Protein AF-0000000071073417 (afdb_homodimer)

Nearest PDB structures (foldseek):
  1g13-assembly1_A  TM=6.186E-01  e=1.376E-05  Homo sapiens
  2q78-assembly5_D  TM=5.693E-01  e=1.214E+00  Thermotoga maritima MSB8
  1yoc-assembly1_B  TM=5.358E-01  e=1.214E+00  Pseudomonas aeruginosa PAO1
  3hm0-assembly1_C  TM=4.091E-01  e=2.038E+00  Bartonella henselae
  3hm0-assembly1_B  TM=3.965E-01  e=2.038E+00  Bartonella henselae

Secondary structure (DSSP, 8-state):
-HHHHHHHHTS------------EEEEEEEEEEEE-SSS-SEEEEEEEETTTTEEEEEEEESS-B-TTSEEEEEEEEEETTEEEEEEEEEEEEHHHHIIIIIIIIIGGG--EE---SS-SSBPSEEEEEEEEPPP-TTTGGGS-SEEEEEEEEEEETTEEEEEEEEEEEEEE---/-HHHHHHHHT------------PEEEEEEEEEEEE-SSS-SEEEEEEEETTTTEEEEEEEESS-B-TTSEEEEEEEEEETTEEEEEEEEEEEEHHHHIIIIIIIIIGGG--EE---SS-SSBPSEEEEEEEEPPP-TTTGGGS-SEEEEEEEEEEETTEEEEEEEEEEEEEE---

Organism: Drosophila erecta (NCBI:txid7220)

Solvent-accessible surface area (backbone atoms only — not comparable to full-atom values): 18920 Å² total; per-residue (Å²): 121,69,70,67,52,56,63,57,59,63,68,59,78,78,68,71,70,64,69,64,72,68,53,56,39,50,40,55,72,48,67,44,78,37,86,36,47,85,68,62,45,51,47,79,51,62,43,70,44,74,94,80,25,22,36,33,36,37,38,37,31,73,46,62,50,30,70,76,28,32,38,34,38,41,33,28,31,59,52,94,92,37,81,36,79,63,64,34,36,39,28,22,38,31,48,49,36,42,54,68,44,40,47,68,55,47,47,82,27,54,75,50,48,72,62,78,67,90,60,69,58,42,66,50,42,78,31,40,40,45,71,26,52,64,59,31,84,82,55,47,87,71,50,72,75,38,45,31,36,39,39,36,38,35,26,45,86,92,42,46,36,24,34,38,37,37,33,34,38,32,40,74,47,82,124,123,68,72,65,53,56,66,58,59,64,68,58,78,78,68,70,71,64,70,66,72,69,52,56,38,49,40,56,71,46,66,45,80,37,84,36,46,88,66,66,47,50,47,79,50,64,44,71,44,74,94,80,24,23,35,35,36,35,37,37,33,74,46,63,51,30,70,76,27,31,36,34,37,42,34,28,32,58,52,94,92,36,81,37,78,66,64,35,35,39,28,23,38,30,49,51,38,41,54,66,44,41,48,68,54,47,47,81,26,54,74,51,48,70,63,78,67,91,60,69,59,43,68,51,41,78,31,41,39,43,72,26,54,65,58,31,84,81,54,47,88,71,50,73,74,38,46,32,37,40,39,37,38,34,28,46,87,92,44,46,34,23,35,39,37,37,32,34,39,33,42,73,47,82,125

Sequence (350 aa):
MSLELQKVLLVLSIAHSALVRAALECRLESLSKIDGDNETLFEFNFQVVGRERLLNGTINLHVDLDNNYEISTDVSTLLNGEWESSNIRAQYKTCMYLSIIYDNYFAVSFKDTNIPSRTCPIKKGEYYARNVELIADNWAQYAKLGLVRASIIFRKGNVVYGGLDVVLLLRQKIMMSLELQKVLLVLSIAHSALVRAALECRLESLSKIDGDNETLFEFNFQVVGRERLLNGTINLHVDLDNNYEISTDVSTLLNGEWESSNIRAQYKTCMYLSIIYDNYFAVSFKDTNIPSRTCPIKKGEYYARNVELIADNWAQYAKLGLVRASIIFRKGNVVYGGLDVVLLLRQKIM

Radius of gyration: 24.91 Å; Cα contacts (8 Å, |Δi|>4): 767; chains: 2; bounding box: 102×58×57 Å

Structure (mmCIF, N/CA/C/O backbone):
data_AF-0000000071073417-model_v1
#
loop_
_entity.id
_entity.type
_entity.pdbx_description
1 polymer 'MD-2-related lipid-recognition domain-containing protein'
#
loop_
_atom_site.group_PDB
_atom_site.id
_atom_site.type_symbol
_atom_site.label_atom_id
_atom_site.label_alt_id
_atom_site.label_comp_id
_atom_site.label_asym_id
_atom_site.label_entity_id
_atom_site.label_seq_id
_atom_site.pdbx_PDB_ins_code
_atom_site.Cartn_x
_atom_site.Cartn_y
_atom_site.Cartn_z
_atom_site.occupancy
_atom_site.B_iso_or_equiv
_atom_site.auth_seq_id
_atom_site.auth_comp_id
_atom_site.auth_asym_id
_atom_site.auth_atom_id
_atom_site.pdbx_PDB_model_num
ATOM 1 N N . MET A 1 1 ? -56.75 1.574 -31.078 1 36.03 1 MET A N 1
ATOM 2 C CA . MET A 1 1 ? -56.375 1.943 -29.719 1 36.03 1 MET A CA 1
ATOM 3 C C . MET A 1 1 ? -55.125 1.198 -29.266 1 36.03 1 MET A C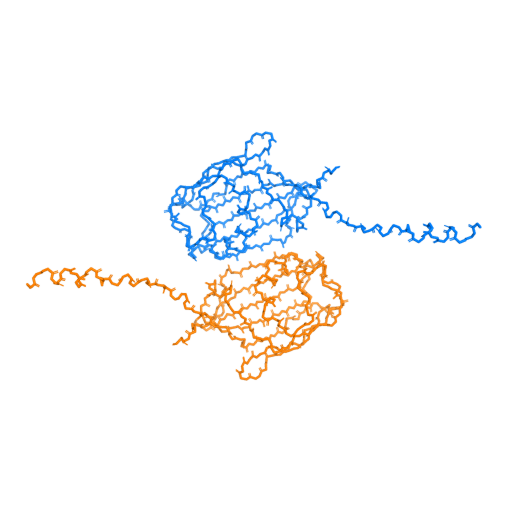 1
ATOM 5 O O . MET A 1 1 ? -54.375 1.691 -28.422 1 36.03 1 MET A O 1
ATOM 9 N N . SER A 1 2 ? -54.969 -0.119 -29.703 1 45.81 2 SER A N 1
ATOM 10 C CA . SER A 1 2 ? -54.031 -1.079 -29.156 1 45.81 2 SER A CA 1
ATOM 11 C C . SER A 1 2 ? -52.594 -0.808 -29.656 1 45.81 2 SER A C 1
ATOM 13 O O . SER A 1 2 ? -51.625 -1.179 -29 1 45.81 2 SER A O 1
ATOM 15 N N . LEU A 1 3 ? -52.406 -0.385 -30.875 1 54.19 3 LEU A N 1
ATOM 16 C CA . LEU A 1 3 ? -51.062 -0.158 -31.438 1 54.19 3 LEU A CA 1
ATOM 17 C C . LEU A 1 3 ? -50.375 0.985 -30.719 1 54.19 3 LEU A C 1
ATOM 19 O O . LEU A 1 3 ? -49.156 0.942 -30.516 1 54.19 3 LEU A O 1
ATOM 23 N N . GLU A 1 4 ? -51.125 2.074 -30.391 1 44.06 4 GLU A N 1
ATOM 24 C CA . GLU A 1 4 ? -50.531 3.223 -29.719 1 44.06 4 GLU A CA 1
ATOM 25 C C . GLU A 1 4 ? -50.062 2.855 -28.312 1 44.06 4 GLU A C 1
ATOM 27 O O . GLU A 1 4 ? -49.125 3.473 -27.781 1 44.06 4 GLU A O 1
ATOM 32 N N . LEU A 1 5 ? -50.812 1.938 -27.547 1 45.25 5 LEU A N 1
ATOM 33 C CA . LEU A 1 5 ? -50.406 1.587 -26.203 1 45.25 5 LEU A CA 1
ATOM 34 C C . LEU A 1 5 ? -49.094 0.835 -26.203 1 45.25 5 LEU A C 1
ATOM 36 O O . LEU A 1 5 ? -48.312 0.912 -25.25 1 45.25 5 LEU A O 1
ATOM 40 N N . GLN A 1 6 ? -48.781 0.02 -27.266 1 38.28 6 GLN A N 1
ATOM 41 C CA . GLN A 1 6 ? -47.531 -0.719 -27.266 1 38.28 6 GLN A CA 1
ATOM 42 C C . GLN A 1 6 ? -46.344 0.222 -27.422 1 38.28 6 GLN A C 1
ATOM 44 O O . GLN A 1 6 ? -45.219 -0.105 -27.016 1 38.28 6 GLN A O 1
ATOM 49 N N . LYS A 1 7 ? -46.469 1.269 -28.234 1 40.69 7 LYS A N 1
ATOM 50 C CA . LYS A 1 7 ? -45.312 2.16 -28.328 1 40.69 7 LYS A CA 1
ATOM 51 C C . LYS A 1 7 ? -45 2.832 -27 1 40.69 7 LYS A C 1
ATOM 53 O O . LYS A 1 7 ? -43.906 3.301 -26.766 1 40.69 7 LYS A O 1
ATOM 58 N N . VAL A 1 8 ? -46.094 3.178 -26.234 1 36.38 8 VAL A N 1
ATOM 59 C CA . VAL A 1 8 ? -45.844 3.879 -24.984 1 36.38 8 VAL A CA 1
ATOM 60 C C . VAL A 1 8 ? -45.156 2.941 -24 1 36.38 8 VAL A C 1
ATOM 62 O O . VAL A 1 8 ? -44.281 3.367 -23.234 1 36.38 8 VAL A O 1
ATOM 65 N N . LEU A 1 9 ? -45.562 1.638 -23.938 1 36.62 9 LEU A N 1
ATOM 66 C CA . LEU A 1 9 ? -45.031 0.844 -22.844 1 36.62 9 LEU A CA 1
ATOM 67 C C . LEU A 1 9 ? -43.531 0.563 -23.062 1 36.62 9 LEU A C 1
ATOM 69 O O . LEU A 1 9 ? -42.844 0.077 -22.156 1 36.62 9 LEU A O 1
ATOM 73 N N . LEU A 1 10 ? -43.125 0.49 -24.25 1 34.66 10 LEU A N 1
ATOM 74 C CA . LEU A 1 10 ? -41.75 0.068 -24.422 1 34.66 10 LEU A CA 1
ATOM 75 C C . LEU A 1 10 ? -40.781 1.138 -23.922 1 34.66 10 LEU A C 1
ATOM 77 O O . LEU A 1 10 ? -39.594 0.898 -23.828 1 34.66 10 LEU A O 1
ATOM 81 N N . VAL A 1 11 ? -41.25 2.393 -23.984 1 33.16 11 VAL A N 1
ATOM 82 C CA . VAL A 1 11 ? -40.25 3.301 -23.469 1 33.16 11 VAL A CA 1
ATOM 83 C C . VAL A 1 11 ? -40 3.023 -21.984 1 33.16 11 VAL A C 1
ATOM 85 O O . VAL A 1 11 ? -40.656 3.602 -21.125 1 33.16 11 VAL A O 1
ATOM 88 N N . LEU A 1 12 ? -40.469 1.912 -21.453 1 33.59 12 LEU A N 1
ATOM 89 C CA . LEU A 1 12 ? -40.062 1.661 -20.078 1 33.59 12 LEU A CA 1
ATOM 90 C C . LEU A 1 12 ? -38.594 2.014 -19.891 1 33.59 12 LEU A C 1
ATOM 92 O O . LEU A 1 12 ? -37.781 1.852 -20.812 1 33.59 12 LEU A O 1
ATOM 96 N N . SER A 1 13 ? -38.281 2.658 -18.641 1 30.86 13 SER A N 1
ATOM 97 C CA . SER A 1 13 ? -37.188 3.32 -17.906 1 30.86 13 SER A CA 1
ATOM 98 C C . SER A 1 13 ? -35.969 2.412 -17.766 1 30.86 13 SER A C 1
ATOM 100 O O . SER A 1 13 ? -36.031 1.37 -17.125 1 30.86 13 SER A O 1
ATOM 102 N N . ILE A 1 14 ? -35.312 2.164 -18.766 1 32.03 14 ILE A N 1
ATOM 103 C CA . ILE A 1 14 ? -33.906 1.88 -18.484 1 32.03 14 ILE A CA 1
ATOM 104 C C . ILE A 1 14 ? -33.375 2.861 -17.438 1 32.03 14 ILE A C 1
ATOM 106 O O . ILE A 1 14 ? -33.031 4.004 -17.766 1 32.03 14 ILE A O 1
ATOM 110 N N . ALA A 1 15 ? -34.062 3.045 -16.266 1 31.91 15 ALA A N 1
ATOM 111 C CA . ALA A 1 15 ? -33.344 3.59 -15.125 1 31.91 15 ALA A CA 1
ATOM 112 C C . ALA A 1 15 ? -31.938 2.988 -15.031 1 31.91 15 ALA A C 1
ATOM 114 O O . ALA A 1 15 ? -31.781 1.806 -14.719 1 31.91 15 ALA A O 1
ATOM 115 N N . HIS A 1 16 ? -31.078 3.258 -15.914 1 34.16 16 HIS A N 1
ATOM 116 C CA . HIS A 1 16 ? -29.672 3.182 -15.547 1 34.16 16 HIS A CA 1
ATOM 117 C C . HIS A 1 16 ? -29.453 3.625 -14.102 1 34.16 16 HIS A C 1
ATOM 119 O O . HIS A 1 16 ? -29.594 4.809 -13.781 1 34.16 16 HIS A O 1
ATOM 125 N N . SER A 1 17 ? -29.938 2.918 -13.18 1 33.66 17 SER A N 1
ATOM 126 C CA . SER A 1 17 ? -29.406 3.125 -11.844 1 33.66 17 SER A CA 1
ATOM 127 C C . SER A 1 17 ? -27.922 3.469 -11.883 1 33.66 17 SER A C 1
ATOM 129 O O . SER A 1 17 ? -27.078 2.586 -12.062 1 33.66 17 SER A O 1
ATOM 131 N N . ALA A 1 18 ? -27.578 4.418 -12.641 1 35.12 18 ALA A N 1
ATOM 132 C CA . ALA A 1 18 ? -26.328 5.016 -12.172 1 35.12 18 ALA A CA 1
ATOM 133 C C . ALA A 1 18 ? -26.234 4.949 -10.648 1 35.12 18 ALA A C 1
ATOM 135 O O . ALA A 1 18 ? -26.938 5.68 -9.945 1 35.12 18 ALA A O 1
ATOM 136 N N . LEU A 1 19 ? -26.234 3.85 -10.086 1 36.44 19 LEU A N 1
ATOM 137 C CA . LEU A 1 19 ? -25.766 3.928 -8.703 1 36.44 19 LEU A CA 1
ATOM 138 C C . LEU A 1 19 ? -24.828 5.113 -8.523 1 36.44 19 LEU A C 1
ATOM 140 O O . LEU A 1 19 ? -23.766 5.164 -9.141 1 36.44 19 LEU A O 1
ATOM 144 N N . VAL A 1 20 ? -25.281 6.258 -8.5 1 38 20 VAL A N 1
ATOM 145 C CA . VAL A 1 20 ? -24.594 7.422 -7.949 1 38 20 VAL A CA 1
ATOM 146 C C . VAL A 1 20 ? -23.562 6.977 -6.91 1 38 20 VAL A C 1
ATOM 148 O O . VAL A 1 20 ? -23.938 6.465 -5.848 1 38 20 VAL A O 1
ATOM 151 N N . ARG A 1 21 ? -22.547 6.332 -7.312 1 45.81 21 ARG A N 1
ATOM 152 C CA . ARG A 1 21 ? -21.531 6.246 -6.273 1 45.81 21 ARG A CA 1
ATOM 153 C C . ARG A 1 21 ? -21.594 7.453 -5.344 1 45.81 21 ARG A C 1
ATOM 155 O O . ARG A 1 21 ? -21.406 8.594 -5.777 1 45.81 21 ARG A O 1
ATOM 162 N N . ALA A 1 22 ? -22.5 7.492 -4.379 1 52.84 22 ALA A N 1
ATOM 163 C CA . ALA A 1 22 ? -22.562 8.531 -3.352 1 52.84 22 ALA A CA 1
ATOM 164 C C . ALA A 1 22 ? -21.188 9.133 -3.096 1 52.84 22 ALA A C 1
ATOM 166 O O . ALA A 1 22 ? -20.219 8.406 -2.877 1 52.84 22 ALA A O 1
ATOM 167 N N . ALA A 1 23 ? -20.938 10.312 -3.611 1 68.88 23 ALA A N 1
ATOM 168 C CA . ALA A 1 23 ? -19.734 11.117 -3.361 1 68.88 23 ALA A CA 1
ATOM 169 C C . ALA A 1 23 ? -19.422 11.172 -1.871 1 68.88 23 ALA A C 1
ATOM 171 O O . ALA A 1 23 ? -20.312 11.273 -1.038 1 68.88 23 ALA A O 1
ATOM 172 N N . LEU A 1 24 ? -18.375 10.641 -1.448 1 82.88 24 LEU A N 1
ATOM 173 C CA . LEU A 1 24 ? -17.922 10.672 -0.064 1 82.88 24 LEU A CA 1
ATOM 174 C C . LEU A 1 24 ? -17.188 11.969 0.233 1 82.88 24 LEU A C 1
ATOM 176 O O . LEU A 1 24 ? -16.484 12.508 -0.633 1 82.88 24 LEU A O 1
ATOM 180 N N . GLU A 1 25 ? -17.641 12.555 1.335 1 88.31 25 GLU A N 1
ATOM 181 C CA . GLU A 1 25 ? -16.953 13.742 1.829 1 88.31 25 GLU A CA 1
ATOM 182 C C . GLU A 1 25 ? -16.016 13.406 2.98 1 88.31 25 GLU A C 1
ATOM 184 O O . GLU A 1 25 ? -16.312 12.523 3.789 1 88.31 25 GLU A O 1
ATOM 189 N N . CYS A 1 26 ? -14.922 14.102 2.971 1 93.62 26 CYS A N 1
ATOM 190 C C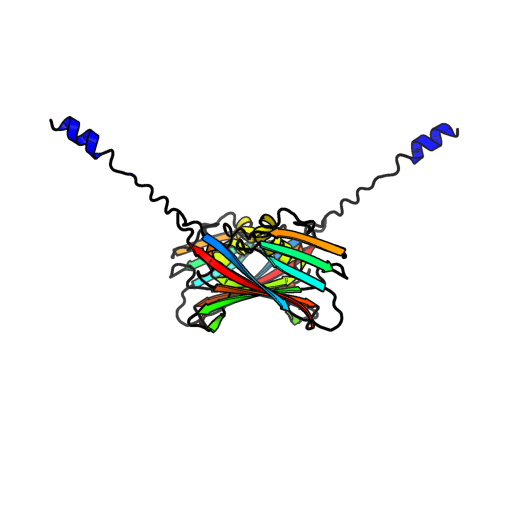A . CYS A 1 26 ? -13.914 13.93 4.008 1 93.62 26 CYS A CA 1
ATOM 191 C C . CYS A 1 26 ? -13.594 15.266 4.68 1 93.62 26 CYS A C 1
ATOM 193 O O . CYS A 1 26 ? -13.336 16.266 4 1 93.62 26 CYS A O 1
ATOM 195 N N . ARG A 1 27 ? -13.688 15.273 6 1 94.69 27 ARG A N 1
ATOM 196 C CA . ARG A 1 27 ? -13.32 16.453 6.777 1 94.69 27 ARG A CA 1
ATOM 197 C C . ARG A 1 27 ? -12.188 16.141 7.75 1 94.69 27 ARG A C 1
ATOM 199 O O . ARG A 1 27 ? -12.234 15.133 8.461 1 94.69 27 ARG A O 1
ATOM 206 N N . LEU A 1 28 ? -11.188 17.031 7.742 1 96.81 28 LEU A N 1
ATOM 207 C CA . LEU A 1 28 ? -10.102 16.891 8.711 1 96.81 28 LEU A CA 1
ATOM 208 C C . LEU A 1 28 ? -10.547 17.359 10.094 1 96.81 28 LEU A C 1
ATOM 210 O O . LEU A 1 28 ? -10.922 18.531 10.266 1 96.81 28 LEU A O 1
ATOM 214 N N . GLU A 1 29 ? -10.508 16.5 11.055 1 96.44 29 GLU A N 1
ATOM 215 C CA . GLU A 1 29 ? -10.969 16.859 12.391 1 96.44 29 GLU A CA 1
ATOM 216 C C . GLU A 1 29 ? -9.805 17.297 13.281 1 96.44 29 GLU A C 1
ATOM 218 O O . GLU A 1 29 ? -9.922 18.266 14.031 1 96.44 29 GLU A O 1
ATOM 223 N N . SER A 1 30 ? -8.773 16.609 13.211 1 96.06 30 SER A N 1
ATOM 224 C CA . SER A 1 30 ? -7.621 16.984 14.031 1 96.06 30 SER A CA 1
ATOM 225 C C . SER A 1 30 ? -6.328 16.422 13.445 1 96.06 30 SER A C 1
ATOM 227 O O . SER A 1 30 ? -6.352 15.477 12.656 1 96.06 30 SER A O 1
ATOM 229 N N . LEU A 1 31 ? -5.293 17.016 13.734 1 96.38 31 LEU A N 1
ATOM 230 C CA . LEU A 1 31 ? -3.93 16.625 13.398 1 96.38 31 LEU A CA 1
ATOM 231 C C . LEU A 1 31 ? -2.986 16.875 14.57 1 96.38 31 LEU A C 1
ATOM 233 O O . LEU A 1 31 ? -2.988 17.953 15.156 1 96.38 31 LEU A O 1
ATOM 237 N N . SER A 1 32 ? -2.238 15.867 14.906 1 93.75 32 SER A N 1
ATOM 238 C CA . SER A 1 32 ? -1.255 16.016 15.969 1 93.75 32 SER A CA 1
ATOM 239 C C . SER A 1 32 ? 0.082 15.391 15.578 1 93.75 32 SER A C 1
ATOM 241 O O . SER A 1 32 ? 0.128 14.461 14.766 1 93.75 32 SER A O 1
ATOM 243 N N . LYS A 1 33 ? 1.049 15.914 16.188 1 90.19 33 LYS A N 1
ATOM 244 C CA . LYS A 1 33 ? 2.395 15.398 15.945 1 90.19 33 LYS A CA 1
ATOM 245 C C . LYS A 1 33 ? 2.686 14.188 16.828 1 90.19 33 LYS A C 1
ATOM 247 O O . LYS A 1 33 ? 2.248 14.133 17.969 1 90.19 33 LYS A O 1
ATOM 252 N N . ILE A 1 34 ? 3.355 13.25 16.203 1 89.88 34 ILE A N 1
ATOM 253 C CA . ILE A 1 34 ? 3.945 12.156 16.953 1 89.88 34 ILE A CA 1
ATOM 254 C C . ILE A 1 34 ? 5.43 12.43 17.188 1 89.88 34 ILE A C 1
ATOM 256 O O . ILE A 1 34 ? 6.184 12.625 16.234 1 89.88 34 ILE A O 1
ATOM 260 N N . ASP A 1 35 ? 5.793 12.398 18.422 1 85.62 35 ASP A N 1
ATOM 261 C CA . ASP A 1 35 ? 7.176 12.719 18.75 1 85.62 35 ASP A CA 1
ATOM 262 C C . ASP A 1 35 ? 8.094 11.523 18.484 1 85.62 35 ASP A C 1
ATOM 264 O O . ASP A 1 35 ? 7.688 10.375 18.656 1 85.62 35 ASP A O 1
ATOM 268 N N . GLY A 1 36 ? 9.227 11.758 17.906 1 82.81 36 GLY A N 1
ATOM 269 C CA . GLY A 1 36 ? 10.266 10.758 17.75 1 82.81 36 GLY A CA 1
ATOM 270 C C . GLY A 1 36 ? 11.516 11.062 18.547 1 82.81 36 GLY A C 1
ATOM 271 O O . GLY A 1 36 ? 11.477 11.836 19.5 1 82.81 36 GLY A O 1
ATOM 272 N N . ASP A 1 37 ? 12.508 10.156 18.234 1 74.75 37 ASP A N 1
ATOM 273 C CA . ASP A 1 37 ? 13.789 10.359 18.906 1 74.75 37 ASP A CA 1
ATOM 274 C C . ASP A 1 37 ? 14.273 11.797 18.734 1 74.75 37 ASP A C 1
ATOM 276 O O . ASP A 1 37 ? 13.836 12.508 17.828 1 74.75 37 ASP A O 1
ATOM 280 N N . ASN A 1 38 ? 15.047 12.203 19.781 1 61.5 38 ASN A N 1
ATOM 281 C CA . ASN A 1 38 ? 15.484 13.555 20.109 1 61.5 38 ASN A CA 1
ATOM 282 C C . ASN A 1 38 ? 16.031 14.281 18.891 1 61.5 38 ASN A C 1
ATOM 284 O O . ASN A 1 38 ? 15.852 15.492 18.75 1 61.5 38 ASN A O 1
ATOM 288 N N . GLU A 1 39 ? 16.672 13.562 18.031 1 61 39 GLU A N 1
ATOM 289 C CA . GLU A 1 39 ? 17.141 14.297 16.859 1 61 39 GLU A CA 1
ATOM 290 C C . GLU A 1 39 ? 16.016 14.562 15.875 1 61 39 GLU A C 1
ATOM 292 O O . GLU A 1 39 ? 15.289 13.641 15.484 1 61 39 GLU A O 1
ATOM 297 N N . THR A 1 40 ? 15.453 15.742 16.062 1 65.5 40 THR A N 1
ATOM 298 C CA . THR A 1 40 ? 14.281 16.047 15.25 1 65.5 40 THR A CA 1
ATOM 299 C C . THR A 1 40 ? 14.664 16.172 13.781 1 65.5 40 THR A C 1
ATOM 301 O O . THR A 1 40 ? 15.25 17.172 13.359 1 65.5 40 THR A O 1
ATOM 304 N N . LEU A 1 41 ? 14.562 15.141 13.133 1 79.75 41 LEU A N 1
ATOM 305 C CA . LEU A 1 41 ? 14.859 15.164 11.703 1 79.75 41 LEU A CA 1
ATOM 306 C C . LEU A 1 41 ? 13.711 15.812 10.93 1 79.75 41 LEU A C 1
ATOM 308 O O . LEU A 1 41 ? 13.914 16.328 9.82 1 79.75 41 LEU A O 1
ATOM 312 N N . PHE A 1 42 ? 12.594 15.867 11.695 1 83 42 PHE A N 1
ATOM 313 C CA . PHE A 1 42 ? 11.398 16.438 11.078 1 83 42 PHE A CA 1
ATOM 314 C C . PHE A 1 42 ? 10.664 17.344 12.055 1 83 42 PHE A C 1
ATOM 316 O O . PHE A 1 42 ? 10.445 16.969 13.211 1 83 42 PHE A O 1
ATOM 323 N N . GLU A 1 43 ? 10.422 18.578 11.617 1 86.38 43 GLU A N 1
ATOM 324 C CA . GLU A 1 43 ? 9.586 19.484 12.398 1 86.38 43 GLU A CA 1
ATOM 325 C C . GLU A 1 43 ? 8.25 19.75 11.703 1 86.38 43 GLU A C 1
ATOM 327 O O . GLU A 1 43 ? 8.211 20.312 10.609 1 86.38 43 GLU A O 1
ATOM 332 N N . PHE A 1 44 ? 7.285 19.297 12.328 1 87.44 44 PHE A N 1
ATOM 333 C CA . PHE A 1 44 ? 5.941 19.469 11.789 1 87.44 44 PHE A CA 1
ATOM 334 C C . PHE A 1 44 ? 5.219 20.609 12.477 1 87.44 44 PHE A C 1
ATOM 336 O O . PHE A 1 44 ? 5.152 20.672 13.711 1 87.44 44 PHE A O 1
ATOM 343 N N . ASN A 1 45 ? 4.773 21.562 11.703 1 91.06 45 ASN A N 1
ATOM 344 C CA . ASN A 1 45 ? 4 22.688 12.203 1 91.06 45 ASN A CA 1
ATOM 345 C C . ASN A 1 45 ? 2.705 22.875 11.422 1 91.06 45 ASN A C 1
ATOM 347 O O . ASN A 1 45 ? 2.506 23.906 10.781 1 91.06 45 ASN A O 1
ATOM 351 N N . PHE A 1 46 ? 1.861 21.875 11.477 1 94.19 46 PHE A N 1
ATOM 352 C CA . PHE A 1 46 ? 0.576 21.922 10.789 1 94.19 46 PHE A CA 1
ATOM 353 C C . PHE A 1 46 ? -0.559 22.156 11.781 1 94.19 46 PHE A C 1
ATOM 355 O O . PHE A 1 46 ? -0.484 21.719 12.93 1 94.19 46 PHE A O 1
ATOM 362 N N . GLN A 1 47 ? -1.541 22.875 11.266 1 95.56 47 GLN A N 1
ATOM 363 C CA . GLN A 1 47 ? -2.752 23.109 12.047 1 95.56 47 GLN A CA 1
ATOM 364 C C . GLN A 1 47 ? -3.998 23.031 11.172 1 95.56 47 GLN A C 1
ATOM 366 O O . GLN A 1 47 ? -3.93 23.266 9.961 1 95.56 47 GLN A O 1
ATOM 371 N N . VAL A 1 48 ? -4.992 22.609 11.773 1 96.38 48 VAL A N 1
ATOM 372 C CA . VAL A 1 48 ? -6.309 22.641 11.141 1 96.38 48 VAL A CA 1
ATOM 373 C C . VAL A 1 48 ? -7.031 23.922 11.516 1 96.38 48 VAL A C 1
ATOM 375 O O . VAL A 1 48 ? -7.199 24.234 12.703 1 96.38 48 VAL A O 1
ATOM 378 N N . VAL A 1 49 ? -7.457 24.688 10.484 1 94.81 49 VAL A N 1
ATOM 379 C CA . VAL A 1 49 ? -7.945 26.031 10.773 1 94.81 49 VAL A CA 1
ATOM 380 C C . VAL A 1 49 ? -9.328 26.219 10.164 1 94.81 49 VAL A C 1
ATOM 382 O O . VAL A 1 49 ? -9.625 25.672 9.102 1 94.81 49 VAL A O 1
ATOM 385 N N . GLY A 1 50 ? -10.18 27.031 10.836 1 92.62 50 GLY A N 1
ATOM 386 C CA . GLY A 1 50 ? -11.445 27.5 10.305 1 92.62 50 GLY A CA 1
ATOM 387 C C . GLY A 1 50 ? -12.555 26.484 10.406 1 92.62 50 GLY A C 1
ATOM 388 O O . GLY A 1 50 ? -12.328 25.344 10.812 1 92.62 50 GLY A O 1
ATOM 389 N N . ARG A 1 51 ? -13.75 26.906 9.977 1 91.44 51 ARG A N 1
ATOM 390 C CA . ARG A 1 51 ? -14.938 26.062 9.992 1 91.44 51 ARG A CA 1
ATOM 391 C C . ARG A 1 51 ? -14.844 24.953 8.953 1 91.44 51 ARG A C 1
ATOM 393 O O . ARG A 1 51 ? -15.352 23.844 9.156 1 91.44 51 ARG A O 1
ATOM 400 N N . GLU A 1 52 ? -14.086 25.312 7.93 1 91.5 52 GLU A N 1
ATOM 401 C CA . GLU A 1 52 ? -13.922 24.344 6.852 1 91.5 52 GLU A CA 1
ATOM 402 C C . GLU A 1 52 ? -12.859 23.312 7.195 1 91.5 52 GLU A C 1
ATOM 404 O O . GLU A 1 52 ? -12.711 22.312 6.492 1 91.5 52 GLU A O 1
ATOM 409 N N . ARG A 1 53 ? -12.172 23.594 8.305 1 94.62 53 ARG A N 1
ATOM 410 C CA . ARG A 1 53 ? -11.18 22.656 8.828 1 94.62 53 ARG A CA 1
ATOM 411 C C . ARG A 1 53 ? -10.086 22.375 7.805 1 94.62 53 ARG A C 1
ATOM 413 O O . ARG A 1 53 ? -9.766 21.219 7.516 1 94.62 53 ARG A O 1
ATOM 420 N N . LEU A 1 54 ? -9.477 23.375 7.281 1 97.06 54 LEU A N 1
ATOM 421 C CA . LEU A 1 54 ? -8.422 23.297 6.277 1 97.06 54 LEU A CA 1
ATOM 422 C C . LEU A 1 54 ? -7.059 23.109 6.938 1 97.06 54 LEU A C 1
ATOM 424 O O . LEU A 1 54 ? -6.785 23.703 7.984 1 97.06 54 LEU A O 1
ATOM 428 N N . LEU A 1 55 ? -6.238 22.375 6.285 1 97.31 55 LEU A N 1
ATOM 429 C CA . LEU A 1 55 ? -4.879 22.156 6.766 1 97.31 55 LEU A CA 1
ATOM 430 C C . LEU A 1 55 ? -3.953 23.281 6.289 1 97.31 55 LEU A C 1
ATOM 432 O O . LEU A 1 55 ? -3.939 23.609 5.102 1 97.31 55 LEU A O 1
ATOM 436 N N . ASN A 1 56 ? -3.234 23.891 7.266 1 97.56 56 ASN A N 1
ATOM 437 C CA . ASN A 1 56 ? -2.219 24.906 7.004 1 97.56 56 ASN A CA 1
ATOM 438 C C . ASN A 1 56 ? -0.955 24.656 7.824 1 97.56 56 ASN A C 1
ATOM 440 O O . ASN A 1 56 ? -1.032 24.25 8.984 1 97.56 56 ASN A O 1
ATOM 444 N N . GLY A 1 57 ? 0.199 24.875 7.113 1 96.94 57 GLY A N 1
ATOM 445 C CA . GLY A 1 57 ? 1.396 24.797 7.938 1 96.94 57 GLY A CA 1
ATOM 446 C C . GLY A 1 57 ? 2.648 24.484 7.141 1 96.94 57 GLY A C 1
ATOM 447 O O . GLY A 1 57 ? 2.705 24.75 5.938 1 96.94 57 GLY A O 1
ATOM 448 N N . THR A 1 58 ? 3.602 24.047 7.941 1 96.12 58 THR A N 1
ATOM 449 C CA . THR A 1 58 ? 4.906 23.781 7.348 1 96.12 58 THR A CA 1
ATOM 450 C C . THR A 1 58 ? 5.5 22.5 7.922 1 96.12 58 THR A C 1
ATOM 452 O O . THR A 1 58 ? 5.098 22.047 9 1 96.12 58 THR A O 1
ATOM 455 N N . ILE A 1 59 ? 6.332 21.922 7.082 1 92.88 59 ILE A N 1
ATOM 456 C CA . ILE A 1 59 ? 7.203 20.844 7.547 1 92.88 59 ILE A CA 1
ATOM 457 C C . ILE A 1 59 ? 8.656 21.172 7.195 1 92.88 59 ILE A C 1
ATOM 459 O O . ILE A 1 59 ? 8.945 21.594 6.078 1 92.88 59 ILE A O 1
ATOM 463 N N . ASN A 1 60 ? 9.5 21.062 8.18 1 93.12 60 ASN A N 1
ATOM 464 C CA . ASN A 1 60 ? 10.93 21.266 7.969 1 93.12 60 ASN A CA 1
ATOM 465 C C . ASN A 1 60 ? 11.688 19.938 8.008 1 93.12 60 ASN A C 1
ATOM 467 O O . ASN A 1 60 ? 11.742 19.281 9.055 1 93.12 60 ASN A O 1
ATOM 471 N N . LEU A 1 61 ? 12.227 19.578 6.891 1 92.81 61 LEU A N 1
ATOM 472 C CA . LEU A 1 61 ? 13.07 18.391 6.785 1 92.81 61 LEU A CA 1
ATOM 473 C C . LEU A 1 61 ? 14.539 18.75 6.965 1 92.81 61 LEU A C 1
ATOM 475 O O . LEU A 1 61 ? 15.094 19.5 6.168 1 92.81 61 LEU A O 1
ATOM 479 N N . HIS A 1 62 ? 15.18 18.141 7.957 1 92.94 62 HIS A N 1
ATOM 480 C CA . HIS A 1 62 ? 16.578 18.453 8.219 1 92.94 62 HIS A CA 1
ATOM 481 C C . HIS A 1 62 ? 17.5 17.453 7.512 1 92.94 62 HIS A C 1
ATOM 483 O O . HIS A 1 62 ? 18.719 17.625 7.531 1 92.94 62 HIS A O 1
ATOM 489 N N . VAL A 1 63 ? 16.953 16.531 6.887 1 91.88 63 VAL A N 1
ATOM 490 C CA . VAL A 1 63 ? 17.656 15.547 6.066 1 91.88 63 VAL A CA 1
ATOM 491 C C . VAL A 1 63 ? 16.859 15.281 4.785 1 91.88 63 VAL A C 1
ATOM 493 O O . VAL A 1 63 ? 15.672 15.594 4.707 1 91.88 63 VAL A O 1
ATOM 496 N N . ASP A 1 64 ? 17.562 14.758 3.82 1 94.44 64 ASP A N 1
ATOM 497 C CA . ASP A 1 64 ? 16.828 14.258 2.652 1 94.44 64 ASP A CA 1
ATOM 498 C C . ASP A 1 64 ? 15.969 13.055 3.014 1 94.44 64 ASP A C 1
ATOM 500 O O . ASP A 1 64 ? 16.438 12.133 3.686 1 94.44 64 ASP A O 1
ATOM 504 N N . LEU A 1 65 ? 14.758 13.133 2.588 1 92.88 65 LEU A N 1
ATOM 505 C CA . LEU A 1 65 ? 13.867 11.992 2.764 1 92.88 65 LEU A CA 1
ATOM 506 C C . LEU A 1 65 ? 14.031 10.984 1.626 1 92.88 65 LEU A C 1
ATOM 508 O O . LEU A 1 65 ? 13.367 11.094 0.593 1 92.88 65 LEU A O 1
ATOM 512 N N . ASP A 1 66 ? 14.906 10.016 1.824 1 92.12 66 ASP A N 1
ATOM 513 C CA . ASP A 1 66 ? 15.227 9 0.822 1 92.12 66 ASP A CA 1
ATOM 514 C C . ASP A 1 66 ? 14.906 7.602 1.338 1 92.12 66 ASP A C 1
ATOM 516 O O . ASP A 1 66 ? 14.211 7.445 2.344 1 92.12 66 ASP A O 1
ATOM 520 N N . ASN A 1 67 ? 15.445 6.633 0.69 1 89.69 67 ASN A N 1
ATOM 521 C CA . ASN A 1 67 ? 15.07 5.254 0.986 1 89.69 67 ASN A CA 1
ATOM 522 C C . ASN A 1 67 ? 15.828 4.719 2.201 1 89.69 67 ASN A C 1
ATOM 524 O O . ASN A 1 67 ? 15.703 3.541 2.543 1 89.69 67 ASN A O 1
ATOM 528 N N . ASN A 1 68 ? 16.516 5.617 2.859 1 89.88 68 ASN A N 1
ATOM 529 C CA . ASN A 1 68 ? 17.078 5.23 4.148 1 89.88 68 ASN A CA 1
ATOM 530 C C . ASN A 1 68 ? 16.016 5.246 5.25 1 89.88 68 ASN A C 1
ATOM 532 O O . ASN A 1 68 ? 16.234 4.699 6.332 1 89.88 68 ASN A O 1
ATOM 536 N N . TYR A 1 69 ? 14.906 5.816 4.891 1 92.31 69 TYR A N 1
ATOM 537 C CA . TYR A 1 69 ? 13.805 5.914 5.84 1 92.31 69 TYR A CA 1
ATOM 538 C C . TYR A 1 69 ? 12.617 5.07 5.383 1 92.31 69 TYR A C 1
ATOM 540 O O . TYR A 1 69 ? 12.539 4.68 4.219 1 92.31 69 TYR A O 1
ATOM 548 N N . GLU A 1 70 ? 11.82 4.82 6.391 1 95.19 70 GLU A N 1
ATOM 549 C CA . GLU A 1 70 ? 10.562 4.121 6.145 1 95.19 70 GLU A CA 1
ATOM 550 C C . GLU A 1 70 ? 9.375 4.91 6.695 1 95.19 70 GLU A C 1
ATOM 552 O O . GLU A 1 70 ? 9.516 5.656 7.664 1 95.19 70 GLU A O 1
ATOM 557 N N . ILE A 1 71 ? 8.312 4.734 5.992 1 96.25 71 ILE A N 1
ATOM 558 C CA . ILE A 1 71 ? 7.055 5.316 6.453 1 96.25 71 ILE A CA 1
ATOM 559 C C . ILE A 1 71 ? 6.023 4.211 6.676 1 96.25 71 ILE A C 1
ATOM 561 O O . ILE A 1 71 ? 5.887 3.309 5.848 1 96.25 71 ILE A O 1
ATOM 565 N N . SER A 1 72 ? 5.395 4.246 7.805 1 97.56 72 SER A N 1
ATOM 566 C CA . SER A 1 72 ? 4.301 3.318 8.078 1 97.56 72 SER A CA 1
ATOM 567 C C . SER A 1 72 ? 3.006 4.062 8.383 1 97.56 72 SER A C 1
ATOM 569 O O . SER A 1 72 ? 3.027 5.148 8.961 1 97.56 72 SER A O 1
ATOM 571 N N . THR A 1 73 ? 1.938 3.494 7.941 1 97.81 73 THR A N 1
ATOM 572 C CA . THR A 1 73 ? 0.607 4.004 8.25 1 97.81 73 THR A CA 1
ATOM 573 C C . THR A 1 73 ? -0.275 2.9 8.828 1 97.81 73 THR A C 1
ATOM 575 O O . THR A 1 73 ? -0.29 1.78 8.312 1 97.81 73 THR A O 1
ATOM 578 N N . ASP A 1 74 ? -0.924 3.219 9.844 1 97.62 74 ASP A N 1
ATOM 579 C CA . ASP A 1 74 ? -1.958 2.383 10.445 1 97.62 74 ASP A CA 1
ATOM 580 C C . ASP A 1 74 ? -3.277 3.143 10.562 1 97.62 74 ASP A C 1
ATOM 582 O O . ASP A 1 74 ? -3.307 4.277 11.047 1 97.62 74 ASP A O 1
ATOM 586 N N . VAL A 1 75 ? -4.328 2.469 10.148 1 96.88 75 VAL A N 1
ATOM 587 C CA . VAL A 1 75 ? -5.625 3.141 10.148 1 96.88 75 VAL A CA 1
ATOM 588 C C . VAL A 1 75 ? -6.555 2.475 11.156 1 96.88 75 VAL A C 1
ATOM 590 O O . VAL A 1 75 ? -6.641 1.245 11.211 1 96.88 75 VAL A O 1
ATOM 593 N N . SER A 1 76 ? -7.211 3.27 11.914 1 97.31 76 SER A N 1
ATOM 594 C CA . SER A 1 76 ? -8.219 2.826 12.867 1 97.31 76 SER A CA 1
ATOM 595 C C . SER A 1 76 ? -9.547 3.545 12.641 1 97.31 76 SER A C 1
ATOM 597 O O . SER A 1 76 ? -9.586 4.609 12.016 1 97.31 76 SER A O 1
ATOM 599 N N . THR A 1 77 ? -10.578 2.922 13.102 1 96.25 77 THR A N 1
ATOM 600 C CA . THR A 1 77 ? -11.906 3.512 13.062 1 96.25 77 THR A CA 1
ATOM 601 C C . THR A 1 77 ? -12.516 3.566 14.469 1 96.25 77 THR A C 1
ATOM 603 O O . THR A 1 77 ? -12.305 2.66 15.273 1 96.25 77 THR A O 1
ATOM 606 N N . LEU A 1 78 ? -13.242 4.641 14.68 1 96.56 78 LEU A N 1
ATOM 607 C CA . LEU A 1 78 ? -13.906 4.754 15.977 1 96.56 78 LEU A CA 1
ATOM 608 C C . LEU A 1 78 ? -15.219 3.971 15.984 1 96.56 78 LEU A C 1
ATOM 610 O O . LEU A 1 78 ? -16.141 4.297 15.234 1 96.56 78 LEU A O 1
ATOM 614 N N . LEU A 1 79 ? -15.219 2.967 16.719 1 93.31 79 LEU A N 1
ATOM 615 C CA . LEU A 1 79 ? -16.406 2.127 16.891 1 93.31 79 LEU A CA 1
ATOM 616 C C . LEU A 1 79 ? -16.797 2.025 18.359 1 93.31 79 LEU A C 1
ATOM 618 O O . LEU A 1 79 ? -15.969 1.649 19.188 1 93.31 79 LEU A O 1
ATOM 622 N N . ASN A 1 80 ? -18.031 2.428 18.672 1 93.75 80 ASN A N 1
ATOM 623 C CA . ASN A 1 80 ? -18.547 2.373 20.031 1 93.75 80 ASN A CA 1
ATOM 624 C C . ASN A 1 80 ? -17.656 3.115 21.016 1 93.75 80 ASN A C 1
ATOM 626 O O . ASN A 1 80 ? -17.328 2.596 22.094 1 93.75 80 ASN A O 1
ATOM 630 N N . GLY A 1 81 ? -17.125 4.211 20.641 1 94.19 81 GLY A N 1
ATOM 631 C CA . GLY A 1 81 ? -16.375 5.102 21.5 1 94.19 81 GLY A CA 1
ATOM 632 C C . GLY A 1 81 ? -14.914 4.695 21.656 1 94.19 81 GLY A C 1
ATOM 633 O O . GLY A 1 81 ? -14.156 5.336 22.375 1 94.19 81 GLY A O 1
ATOM 634 N N . GLU A 1 82 ? -14.508 3.621 20.969 1 96.81 82 GLU A N 1
ATOM 635 C CA . GLU A 1 82 ? -13.133 3.152 21.047 1 96.81 82 GLU A CA 1
ATOM 636 C C . GLU A 1 82 ? -12.516 3.031 19.656 1 96.81 82 GLU A C 1
ATOM 638 O O . GLU A 1 82 ? -13.188 2.635 18.703 1 96.81 82 GLU A O 1
ATOM 643 N N . TRP A 1 83 ? -11.242 3.391 19.594 1 97.06 83 TRP A N 1
ATOM 644 C CA . TRP A 1 83 ? -10.531 3.203 18.328 1 97.06 83 TRP A CA 1
ATOM 645 C C . TRP A 1 83 ? -10.188 1.733 18.109 1 97.06 83 TRP A C 1
ATOM 647 O O . TRP A 1 83 ? -9.531 1.11 18.953 1 97.06 83 TRP A O 1
ATOM 657 N N . GLU A 1 84 ? -10.609 1.23 16.984 1 95.38 84 GLU A N 1
ATOM 658 C CA . GLU A 1 84 ? -10.32 -0.148 16.594 1 95.38 84 GLU A CA 1
ATOM 659 C C . GLU A 1 84 ? -9.555 -0.204 15.273 1 95.38 84 GLU A C 1
ATOM 661 O O . GLU A 1 84 ? -9.844 0.557 14.352 1 95.38 84 GLU A O 1
ATOM 666 N N . SER A 1 85 ? -8.656 -1.184 15.273 1 93.81 85 SER A N 1
ATOM 667 C CA . SER A 1 85 ? -7.891 -1.325 14.039 1 93.81 85 SER A CA 1
ATOM 668 C C . SER A 1 85 ? -8.797 -1.682 12.867 1 93.81 85 SER A C 1
ATOM 670 O O . SER A 1 85 ? -9.695 -2.52 13 1 93.81 85 SER A O 1
ATOM 672 N N . SER A 1 86 ? -8.586 -1.027 11.773 1 92.69 86 SER A N 1
ATOM 673 C CA . SER A 1 86 ? -9.312 -1.358 10.547 1 92.69 86 SER A CA 1
ATOM 674 C C . SER A 1 86 ? -8.578 -2.422 9.742 1 92.69 86 SER A C 1
ATOM 676 O O . SER A 1 86 ? -9.016 -2.795 8.648 1 92.69 86 SER A O 1
ATOM 678 N N . ASN A 1 87 ? -7.383 -2.834 10.227 1 90.62 87 ASN A N 1
ATOM 679 C CA . ASN A 1 87 ? -6.508 -3.764 9.523 1 90.62 87 ASN A CA 1
ATOM 680 C C . ASN A 1 87 ? -6.043 -3.195 8.188 1 90.62 87 ASN A C 1
ATOM 682 O O . ASN A 1 87 ? -5.969 -3.918 7.195 1 90.62 87 ASN A O 1
ATOM 686 N N . ILE A 1 88 ? -6 -1.919 8.109 1 93.81 88 ILE A N 1
ATOM 687 C CA . ILE A 1 88 ? -5.367 -1.2 7.012 1 93.81 88 ILE A CA 1
ATOM 688 C C . ILE A 1 88 ? -4.008 -0.663 7.461 1 93.81 88 ILE A C 1
ATOM 690 O O . ILE A 1 88 ? -3.936 0.196 8.344 1 93.81 88 ILE A O 1
ATOM 694 N N . ARG A 1 89 ? -2.98 -1.274 6.805 1 96.56 89 ARG A N 1
ATOM 695 C CA . ARG A 1 89 ? -1.61 -0.914 7.152 1 96.56 89 ARG A CA 1
ATOM 696 C C . ARG A 1 89 ? -0.722 -0.883 5.91 1 96.56 89 ARG A C 1
ATOM 698 O O . ARG A 1 89 ? -0.896 -1.69 4.996 1 96.56 89 ARG A O 1
ATOM 705 N N . ALA A 1 90 ? 0.166 0.039 5.949 1 97.31 90 ALA A N 1
ATOM 706 C CA . ALA A 1 90 ? 1.203 0.117 4.922 1 97.31 90 ALA A CA 1
ATOM 707 C C . ALA A 1 90 ? 2.555 0.474 5.535 1 97.31 90 ALA A C 1
ATOM 709 O O . ALA A 1 90 ? 2.637 1.335 6.414 1 97.31 90 ALA A O 1
ATOM 710 N N . GLN A 1 91 ? 3.508 -0.218 5.16 1 97.38 91 GLN A N 1
ATOM 711 C CA . GLN A 1 91 ? 4.891 0.067 5.531 1 97.38 91 GLN A CA 1
ATOM 712 C C . GLN A 1 91 ? 5.824 -0.089 4.332 1 97.38 91 GLN A C 1
ATOM 714 O O . GLN A 1 91 ? 5.949 -1.181 3.773 1 97.38 91 GLN A O 1
ATOM 719 N N . TYR A 1 92 ? 6.43 0.984 3.965 1 96.62 92 TYR A N 1
ATOM 720 C CA . TYR A 1 92 ? 7.305 1.018 2.797 1 96.62 92 TYR A CA 1
ATOM 721 C C . TYR A 1 92 ? 8.531 1.881 3.059 1 96.62 92 TYR A C 1
ATOM 723 O O . TYR A 1 92 ? 8.523 2.734 3.949 1 96.62 92 TYR A O 1
ATOM 731 N N . LYS A 1 93 ? 9.57 1.618 2.248 1 94.06 93 LYS A N 1
ATOM 732 C CA . LYS A 1 93 ? 10.594 2.648 2.145 1 94.06 93 LYS A CA 1
ATOM 733 C C . LYS A 1 93 ? 10.008 3.961 1.631 1 94.06 93 LYS A C 1
ATOM 735 O O . LYS A 1 93 ? 9.008 3.961 0.914 1 94.06 93 LYS A O 1
ATOM 740 N N . THR A 1 94 ? 10.578 4.957 1.983 1 94 94 THR A N 1
ATOM 741 C CA . THR A 1 94 ? 10.008 6.297 1.84 1 94 94 THR A CA 1
ATOM 742 C C . THR A 1 94 ? 9.602 6.559 0.393 1 94 94 THR A C 1
ATOM 744 O O . THR A 1 94 ? 8.469 6.961 0.123 1 94 94 THR A O 1
ATOM 747 N N . CYS A 1 95 ? 10.461 6.277 -0.54 1 93.38 95 CYS A N 1
ATOM 748 C CA . CYS A 1 95 ? 10.164 6.621 -1.924 1 93.38 95 CYS A CA 1
ATOM 749 C C . CYS A 1 95 ? 9.008 5.777 -2.457 1 93.38 95 CYS A C 1
ATOM 751 O O . CYS A 1 95 ? 8.18 6.27 -3.223 1 93.38 95 CYS A O 1
ATOM 753 N N . MET A 1 96 ? 8.984 4.566 -2.078 1 92.94 96 MET A N 1
ATOM 754 C CA . MET A 1 96 ? 7.863 3.711 -2.455 1 92.94 96 MET A CA 1
ATOM 755 C C . MET A 1 96 ? 6.562 4.215 -1.836 1 92.94 96 MET A C 1
ATOM 757 O O . MET A 1 96 ? 5.531 4.273 -2.51 1 92.94 96 MET A O 1
ATOM 761 N N . TYR A 1 97 ? 6.641 4.586 -0.64 1 95.88 97 TYR A N 1
ATOM 762 C CA . TYR A 1 97 ? 5.461 5.105 0.045 1 95.88 97 TYR A CA 1
ATOM 763 C C . TYR A 1 97 ? 4.93 6.348 -0.656 1 95.88 97 TYR A C 1
ATOM 765 O O . TYR A 1 97 ? 3.727 6.461 -0.905 1 95.88 97 TYR A O 1
ATOM 773 N N . LEU A 1 98 ? 5.812 7.277 -0.886 1 94.88 98 LEU A N 1
ATOM 774 C CA . LEU A 1 98 ? 5.41 8.516 -1.546 1 94.88 98 LEU A CA 1
ATOM 775 C C . LEU A 1 98 ? 4.77 8.227 -2.9 1 94.88 98 LEU A C 1
ATOM 777 O O . LEU A 1 98 ? 3.717 8.773 -3.225 1 94.88 98 LEU A O 1
ATOM 781 N N . SER A 1 99 ? 5.332 7.344 -3.623 1 91.06 99 SER A N 1
ATOM 782 C CA . SER A 1 99 ? 4.855 7.02 -4.961 1 91.06 99 SER A CA 1
ATOM 783 C C . SER A 1 99 ? 3.508 6.305 -4.914 1 91.06 99 SER A C 1
ATOM 785 O O . SER A 1 99 ? 2.582 6.656 -5.645 1 91.06 99 SER A O 1
ATOM 787 N N . ILE A 1 100 ? 3.348 5.336 -4.02 1 90.94 100 ILE A N 1
ATOM 788 C CA . ILE A 1 100 ? 2.18 4.461 -3.994 1 90.94 100 ILE A CA 1
ATOM 789 C C . ILE A 1 100 ? 1.019 5.176 -3.305 1 90.94 100 ILE A C 1
ATOM 791 O O . ILE A 1 100 ? -0.134 5.047 -3.725 1 90.94 100 ILE A O 1
ATOM 795 N N . ILE A 1 101 ? 1.295 5.918 -2.32 1 93.75 101 ILE A N 1
ATOM 796 C CA . ILE A 1 101 ? 0.218 6.434 -1.481 1 93.75 101 ILE A CA 1
ATOM 797 C C . ILE A 1 101 ? 0.063 7.938 -1.704 1 93.75 101 ILE A C 1
ATOM 799 O O . ILE A 1 101 ? -0.958 8.391 -2.225 1 93.75 101 ILE A O 1
ATOM 803 N N . TYR A 1 102 ? 1.128 8.68 -1.389 1 94.81 102 TYR A N 1
ATOM 804 C CA . TYR A 1 102 ? 1.013 10.133 -1.412 1 94.81 102 TYR A CA 1
ATOM 805 C C . TYR A 1 102 ? 0.689 10.633 -2.814 1 94.81 102 TYR A C 1
ATOM 807 O O . TYR A 1 102 ? -0.319 11.312 -3.023 1 94.81 102 TYR A O 1
ATOM 815 N N . ASP A 1 103 ? 1.465 10.25 -3.805 1 92.94 103 ASP A N 1
ATOM 816 C CA . ASP A 1 103 ? 1.349 10.781 -5.16 1 92.94 103 ASP A CA 1
ATOM 817 C C . ASP A 1 103 ? 0.023 10.375 -5.797 1 92.94 103 ASP A C 1
ATOM 819 O O . ASP A 1 103 ? -0.586 11.148 -6.531 1 92.94 103 ASP A O 1
ATOM 823 N N . ASN A 1 104 ? -0.44 9.273 -5.48 1 89.12 104 ASN A N 1
ATOM 824 C CA . ASN A 1 104 ? -1.599 8.75 -6.199 1 89.12 104 ASN A CA 1
ATOM 825 C C . ASN A 1 104 ? -2.904 9.133 -5.508 1 89.12 104 ASN A C 1
ATOM 827 O O . ASN A 1 104 ? -3.943 9.25 -6.156 1 89.12 104 ASN A O 1
ATOM 831 N N . TYR A 1 105 ? -2.822 9.414 -4.227 1 90.5 105 TYR A N 1
ATOM 832 C CA . TYR A 1 105 ? -4.109 9.508 -3.547 1 90.5 105 TYR A CA 1
ATOM 833 C C . TYR A 1 105 ? -4.23 10.828 -2.791 1 90.5 105 TYR A C 1
ATOM 835 O O . TYR A 1 105 ? -5.34 11.312 -2.557 1 90.5 105 TYR A O 1
ATOM 843 N N . PHE A 1 106 ? -3.105 11.445 -2.438 1 93.81 106 PHE A N 1
ATOM 844 C CA . PHE A 1 106 ? -3.258 12.57 -1.522 1 93.81 106 PHE A CA 1
ATOM 845 C C . PHE A 1 106 ? -2.688 13.844 -2.135 1 93.81 106 PHE A C 1
ATOM 847 O O . PHE A 1 106 ? -3.129 14.945 -1.807 1 93.81 106 PHE A O 1
ATOM 854 N N . ALA A 1 107 ? -1.715 13.727 -3.023 1 95.12 107 ALA A N 1
ATOM 855 C CA . ALA A 1 107 ? -1.05 14.891 -3.594 1 95.12 107 ALA A CA 1
ATOM 856 C C . ALA A 1 107 ? -2.057 15.828 -4.258 1 95.12 107 ALA A C 1
ATOM 858 O O . ALA A 1 107 ? -1.878 17.047 -4.254 1 95.12 107 ALA A O 1
ATOM 859 N N . VAL A 1 108 ? -3.121 15.312 -4.75 1 94.25 108 VAL A N 1
ATOM 860 C CA . VAL A 1 108 ? -4.121 16.078 -5.488 1 94.25 108 VAL A CA 1
ATOM 861 C C . VAL A 1 108 ? -4.793 17.078 -4.559 1 94.25 108 VAL A C 1
ATOM 863 O O . VAL A 1 108 ? -5.312 18.109 -5.008 1 94.25 108 VAL A O 1
ATOM 866 N N . SER A 1 109 ? -4.809 16.828 -3.314 1 95.31 109 SER A N 1
ATOM 867 C CA . SER A 1 109 ? -5.445 17.703 -2.338 1 95.31 109 SER A CA 1
ATOM 868 C C . SER A 1 109 ? -4.59 18.922 -2.055 1 95.31 109 SER A C 1
ATOM 870 O O . SER A 1 109 ? -5.082 19.938 -1.538 1 95.31 109 SER A O 1
ATOM 872 N N . PHE A 1 110 ? -3.275 18.797 -2.301 1 96.81 110 PHE A N 1
ATOM 873 C CA . PHE A 1 110 ? -2.332 19.859 -1.956 1 96.81 110 PHE A CA 1
ATOM 874 C C . PHE A 1 110 ? -2.111 20.797 -3.137 1 96.81 110 PHE A C 1
ATOM 876 O O . PHE A 1 110 ? -1.092 20.703 -3.824 1 96.81 110 PHE A O 1
ATOM 883 N N . LYS A 1 111 ? -2.949 21.766 -3.266 1 96.44 111 LYS A N 1
ATOM 884 C CA . LYS A 1 111 ? -2.941 22.641 -4.426 1 96.44 111 LYS A CA 1
ATOM 885 C C . LYS A 1 111 ? -1.979 23.812 -4.215 1 96.44 111 LYS A C 1
ATOM 887 O O . LYS A 1 111 ? -1.266 24.203 -5.141 1 96.44 111 LYS A O 1
ATOM 892 N N . ASP A 1 112 ? -2.006 24.391 -3.104 1 97.81 112 ASP A N 1
ATOM 893 C CA . ASP A 1 112 ? -1.086 25.453 -2.742 1 97.81 112 ASP A CA 1
ATOM 894 C C . ASP A 1 112 ? 0.015 24.953 -1.813 1 97.81 112 ASP A C 1
ATOM 896 O O . ASP A 1 112 ? -0.103 25.047 -0.591 1 97.81 112 ASP A O 1
ATOM 900 N N . THR A 1 113 ? 1.066 24.375 -2.428 1 98.06 113 THR A N 1
ATOM 901 C CA . THR A 1 113 ? 2.152 23.75 -1.674 1 98.06 113 THR A CA 1
ATOM 902 C C . THR A 1 113 ? 3.443 23.766 -2.486 1 98.06 113 THR A C 1
ATOM 904 O O . THR A 1 113 ? 3.41 23.844 -3.715 1 98.06 113 THR A O 1
ATOM 907 N N . ASN A 1 114 ? 4.559 23.734 -1.817 1 97.88 114 ASN A N 1
ATOM 908 C CA . ASN A 1 114 ? 5.824 23.484 -2.492 1 97.88 114 ASN A CA 1
ATOM 909 C C . ASN A 1 114 ? 6.336 22.078 -2.191 1 97.88 114 ASN A C 1
ATOM 911 O O . ASN A 1 114 ? 7.492 21.75 -2.475 1 97.88 114 ASN A O 1
ATOM 915 N N . ILE A 1 115 ? 5.5 21.234 -1.55 1 95.81 115 ILE A N 1
ATOM 916 C CA . ILE A 1 115 ? 5.836 19.812 -1.382 1 95.81 115 ILE A CA 1
ATOM 917 C C . ILE A 1 115 ? 5.852 19.125 -2.742 1 95.81 115 ILE A C 1
ATOM 919 O O . ILE A 1 115 ? 4.836 19.094 -3.441 1 95.81 115 ILE A O 1
ATOM 923 N N . PRO A 1 116 ? 6.98 18.609 -3.068 1 95.12 116 PRO A N 1
ATOM 924 C CA . PRO A 1 116 ? 7.039 18 -4.402 1 95.12 116 PRO A CA 1
ATOM 925 C C . PRO A 1 116 ? 6.23 16.703 -4.504 1 95.12 116 PRO A C 1
ATOM 927 O O . PRO A 1 116 ? 5.973 16.062 -3.488 1 95.12 116 PRO A O 1
ATOM 930 N N . SER A 1 117 ? 5.77 16.422 -5.691 1 93.69 117 SER A N 1
ATOM 931 C CA . SER A 1 117 ? 5.145 15.148 -6.051 1 93.69 117 SER A CA 1
ATOM 932 C C . SER A 1 117 ? 5.934 14.438 -7.148 1 93.69 117 SER A C 1
ATOM 934 O O . SER A 1 117 ? 6.645 15.078 -7.922 1 93.69 117 SER A O 1
ATOM 936 N N . ARG A 1 118 ? 5.852 13.094 -7.109 1 92.12 118 ARG A N 1
ATOM 937 C CA . ARG A 1 118 ? 6.48 12.242 -8.117 1 92.12 118 ARG A CA 1
ATOM 938 C C . ARG A 1 118 ? 7.98 12.5 -8.188 1 92.12 118 ARG A C 1
ATOM 940 O O . ARG A 1 118 ? 8.555 12.555 -9.281 1 92.12 118 ARG A O 1
ATOM 947 N N . THR A 1 119 ? 8.492 12.898 -7.016 1 92.5 119 THR A N 1
ATOM 948 C CA . THR A 1 119 ? 9.93 13.125 -6.863 1 92.5 119 THR A CA 1
ATOM 949 C C . THR A 1 119 ? 10.461 12.406 -5.625 1 92.5 119 THR A C 1
ATOM 951 O O . THR A 1 119 ? 9.828 12.438 -4.562 1 92.5 119 THR A O 1
ATOM 954 N N . CYS A 1 120 ? 11.609 11.828 -5.754 1 92.12 120 CYS A N 1
ATOM 955 C CA . CYS A 1 120 ? 12.305 11.203 -4.637 1 92.12 120 CYS A CA 1
ATOM 956 C C . CYS A 1 120 ? 13.805 11.141 -4.898 1 92.12 120 CYS A C 1
ATOM 958 O O . CYS A 1 120 ? 14.234 10.828 -6.012 1 92.12 120 CYS A O 1
ATOM 960 N N . PRO A 1 121 ? 14.656 11.375 -3.928 1 94.81 121 PRO A N 1
ATOM 961 C CA . PRO A 1 121 ? 14.305 11.781 -2.566 1 94.81 121 PRO A CA 1
ATOM 962 C C . PRO A 1 121 ? 13.703 13.188 -2.508 1 94.81 121 PRO A C 1
ATOM 964 O O . PRO A 1 121 ? 13.906 13.984 -3.426 1 94.81 121 PRO A O 1
ATOM 967 N N . ILE A 1 122 ? 12.906 13.414 -1.421 1 95.56 122 ILE A N 1
ATOM 968 C CA . ILE A 1 122 ? 12.562 14.797 -1.092 1 95.56 122 ILE A CA 1
ATOM 969 C C . ILE A 1 122 ? 13.734 15.461 -0.377 1 95.56 122 ILE A C 1
ATOM 971 O O . ILE A 1 122 ? 14.195 14.984 0.664 1 95.56 122 ILE A O 1
ATOM 975 N N . LYS A 1 123 ? 14.117 16.578 -0.856 1 96.88 123 LYS A N 1
ATOM 976 C CA . LYS A 1 123 ? 15.312 17.234 -0.339 1 96.88 123 LYS A CA 1
ATOM 977 C C . LYS A 1 123 ? 15.023 17.922 0.994 1 96.88 123 LYS A C 1
ATOM 979 O O . LYS A 1 123 ? 13.891 18.312 1.264 1 96.88 123 LYS A O 1
ATOM 984 N N . LYS A 1 124 ? 16.094 17.984 1.7 1 96.44 124 LYS A N 1
ATOM 985 C CA . LYS A 1 124 ? 15.992 18.766 2.928 1 96.44 124 LYS A CA 1
ATOM 986 C C . LYS A 1 124 ? 15.523 20.188 2.633 1 96.44 124 LYS A C 1
ATOM 988 O O . LYS A 1 124 ? 15.852 20.75 1.586 1 96.44 124 LYS A O 1
ATOM 993 N N . GLY A 1 125 ? 14.742 20.719 3.553 1 96.62 125 GLY A N 1
ATOM 994 C CA . GLY A 1 125 ? 14.219 22.062 3.363 1 96.62 125 GLY A CA 1
ATOM 995 C C . GLY A 1 125 ? 12.867 22.281 4.012 1 96.62 125 GLY A C 1
ATOM 996 O O . GLY A 1 125 ? 12.359 21.391 4.703 1 96.62 125 GLY A O 1
ATOM 997 N N . GLU A 1 126 ? 12.438 23.469 3.783 1 97.25 126 GLU A N 1
ATOM 998 C CA . GLU A 1 126 ? 11.141 23.844 4.324 1 97.25 126 GLU A CA 1
ATOM 999 C C . GLU A 1 126 ? 10.047 23.719 3.27 1 97.25 126 GLU A C 1
ATOM 1001 O O . GLU A 1 126 ? 10.195 24.219 2.15 1 97.25 126 GLU A O 1
ATOM 1006 N N . TYR A 1 127 ? 9.016 23.062 3.631 1 97.38 127 TYR A N 1
ATOM 1007 C CA . TYR A 1 127 ? 7.859 22.891 2.762 1 97.38 127 TYR A CA 1
ATOM 1008 C C . TYR A 1 127 ? 6.59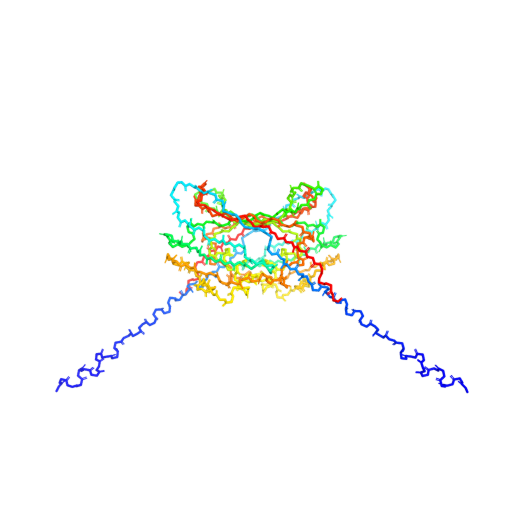 23.391 3.445 1 97.38 127 TYR A C 1
ATOM 1010 O O . TYR A 1 127 ? 6.465 23.312 4.668 1 97.38 127 TYR A O 1
ATOM 1018 N N . TYR A 1 128 ? 5.684 23.875 2.619 1 98.19 128 TYR A N 1
ATOM 1019 C CA . TYR A 1 128 ? 4.441 24.406 3.174 1 98.19 128 TYR A CA 1
ATOM 1020 C C . TYR A 1 128 ? 3.23 23.812 2.467 1 98.19 128 TYR A C 1
ATOM 1022 O O . TYR A 1 128 ? 3.342 23.312 1.347 1 98.19 128 TYR A O 1
ATOM 1030 N N . ALA A 1 129 ? 2.143 23.812 3.123 1 97.69 129 ALA A N 1
ATOM 1031 C CA . ALA A 1 129 ? 0.817 23.578 2.559 1 97.69 129 ALA A CA 1
ATOM 1032 C C . ALA A 1 129 ? -0.194 24.594 3.096 1 97.69 129 ALA A C 1
ATOM 1034 O O . ALA A 1 129 ? -0.199 24.891 4.289 1 97.69 129 ALA A O 1
ATOM 1035 N N . ARG A 1 130 ? -0.999 25.078 2.146 1 97.81 130 ARG A N 1
ATOM 1036 C CA . ARG A 1 130 ? -1.98 26.094 2.523 1 97.81 130 ARG A CA 1
ATOM 1037 C C . ARG A 1 130 ? -3.381 25.688 2.072 1 97.81 130 ARG A C 1
ATOM 1039 O O . ARG A 1 130 ? -3.566 25.234 0.944 1 97.81 130 ARG A O 1
ATOM 1046 N N . ASN A 1 131 ? -4.27 25.844 3.037 1 97.12 131 ASN A N 1
ATOM 1047 C CA . ASN A 1 131 ? -5.695 25.672 2.77 1 97.12 131 ASN A CA 1
ATOM 1048 C C . ASN A 1 131 ? -5.984 24.344 2.096 1 97.12 131 ASN A C 1
ATOM 1050 O O . ASN A 1 131 ? -6.676 24.281 1.077 1 97.12 131 ASN A O 1
ATOM 1054 N N . VAL A 1 132 ? -5.453 23.281 2.631 1 96.94 132 VAL A N 1
ATOM 1055 C CA . VAL A 1 132 ? -5.633 21.953 2.064 1 96.94 132 VAL A CA 1
ATOM 1056 C C . VAL A 1 132 ? -6.977 21.391 2.51 1 96.94 132 VAL A C 1
ATOM 1058 O O . VAL A 1 132 ? -7.227 21.234 3.709 1 96.94 132 VAL A O 1
ATOM 1061 N N . GLU A 1 133 ? -7.789 21.125 1.549 1 94.12 133 GLU A N 1
ATOM 1062 C CA . GLU A 1 133 ? -8.969 20.281 1.719 1 94.12 133 GLU A CA 1
ATOM 1063 C C . GLU A 1 133 ? -8.727 18.891 1.17 1 94.12 133 GLU A C 1
ATOM 1065 O O . GLU A 1 133 ? -8.445 18.719 -0.018 1 94.12 133 GLU A O 1
ATOM 1070 N N . LEU A 1 134 ? -8.914 17.922 2.029 1 92 134 LEU A N 1
ATOM 1071 C CA . LEU A 1 134 ? -8.633 16.578 1.577 1 92 134 LEU A CA 1
ATOM 1072 C C . LEU A 1 134 ? -9.695 16.094 0.601 1 92 134 LEU A C 1
ATOM 1074 O O . LEU A 1 134 ? -10.883 16.078 0.929 1 92 134 LEU A O 1
ATOM 1078 N N . ILE A 1 135 ? -9.281 15.75 -0.543 1 89.25 135 ILE A N 1
ATOM 1079 C CA . ILE A 1 135 ? -10.148 15.18 -1.569 1 89.25 135 ILE A CA 1
ATOM 1080 C C . ILE A 1 135 ? -10.219 13.664 -1.397 1 89.25 135 ILE A C 1
ATOM 1082 O O . ILE A 1 135 ? -9.195 12.977 -1.435 1 89.25 135 ILE A O 1
ATOM 1086 N N . ALA A 1 136 ? -11.414 13.18 -1.284 1 88 136 ALA A N 1
ATOM 1087 C CA . ALA A 1 136 ? -11.602 11.789 -0.868 1 88 136 ALA A CA 1
ATOM 1088 C C . ALA A 1 136 ? -12.016 10.914 -2.047 1 88 136 ALA A C 1
ATOM 1090 O O . ALA A 1 136 ? -12.188 9.703 -1.898 1 88 136 ALA A O 1
ATOM 1091 N N . ASP A 1 137 ? -12.062 11.281 -3.219 1 82.38 137 ASP A N 1
ATOM 1092 C CA . ASP A 1 137 ? -12.695 10.633 -4.367 1 82.38 137 ASP A CA 1
ATOM 1093 C C . ASP A 1 137 ? -11.984 9.328 -4.715 1 82.38 137 ASP A C 1
ATOM 1095 O O . ASP A 1 137 ? -12.625 8.359 -5.121 1 82.38 137 ASP A O 1
ATOM 1099 N N . ASN A 1 138 ? -10.789 9.328 -4.449 1 81.44 138 ASN A N 1
ATOM 1100 C CA . ASN A 1 138 ? -10.07 8.18 -4.988 1 81.44 138 ASN A CA 1
ATOM 1101 C C . ASN A 1 138 ? -9.695 7.188 -3.895 1 81.44 138 ASN A C 1
ATOM 1103 O O . ASN A 1 138 ? -9.109 6.141 -4.172 1 81.44 138 ASN A O 1
ATOM 1107 N N . TRP A 1 139 ? -10.055 7.484 -2.65 1 85.62 139 TRP A N 1
ATOM 1108 C CA . TRP A 1 139 ? -9.594 6.559 -1.624 1 85.62 139 TRP A CA 1
ATOM 1109 C C . TRP A 1 139 ? -10.68 6.312 -0.58 1 85.62 139 TRP A C 1
ATOM 1111 O O . TRP A 1 139 ? -10.648 5.305 0.129 1 85.62 139 TRP A O 1
ATOM 1121 N N . ALA A 1 140 ? -11.633 7.109 -0.404 1 85.12 140 ALA A N 1
ATOM 1122 C CA . ALA A 1 140 ? -12.578 7.043 0.707 1 85.12 140 ALA A CA 1
ATOM 1123 C C . ALA A 1 140 ? -13.477 5.82 0.588 1 85.12 140 ALA A C 1
ATOM 1125 O O . ALA A 1 140 ? -14.008 5.332 1.589 1 85.12 140 ALA A O 1
ATOM 1126 N N . GLN A 1 141 ? -13.656 5.363 -0.562 1 80.81 141 GLN A N 1
ATOM 1127 C CA . GLN A 1 141 ? -14.508 4.195 -0.775 1 80.81 141 GLN A CA 1
ATOM 1128 C C . GLN A 1 141 ? -13.938 2.967 -0.074 1 80.81 141 GLN A C 1
ATOM 1130 O O . GLN A 1 141 ? -14.641 1.979 0.129 1 80.81 141 GLN A O 1
ATOM 1135 N N . TYR A 1 142 ? -12.703 3.09 0.311 1 80.56 142 TYR A N 1
ATOM 1136 C CA . TYR A 1 142 ? -12.055 1.942 0.931 1 80.56 142 TYR A CA 1
ATOM 1137 C C . TYR A 1 142 ? -12.102 2.045 2.451 1 80.56 142 TYR A C 1
ATOM 1139 O O . TYR A 1 142 ? -11.688 1.12 3.154 1 80.56 142 TYR A O 1
ATOM 1147 N N . ALA A 1 143 ? -12.547 3.078 2.922 1 83.5 143 ALA A N 1
ATOM 1148 C CA . ALA A 1 143 ? -12.586 3.297 4.363 1 83.5 143 ALA A CA 1
ATOM 1149 C C . ALA A 1 143 ? -14.016 3.23 4.891 1 83.5 143 ALA A C 1
ATOM 1151 O O . ALA A 1 143 ? -14.969 3.443 4.141 1 83.5 143 ALA A O 1
ATOM 1152 N N . LYS A 1 144 ? -14.141 2.881 6.125 1 87.5 144 LYS A N 1
ATOM 1153 C CA . LYS A 1 144 ? -15.438 2.928 6.789 1 87.5 144 LYS A CA 1
ATOM 1154 C C . LYS A 1 144 ? -15.883 4.367 7.027 1 87.5 144 LYS A C 1
ATOM 1156 O O . LYS A 1 144 ? -15.062 5.23 7.352 1 87.5 144 LYS A O 1
ATOM 1161 N N . LEU A 1 145 ? -17.141 4.531 6.953 1 91.69 145 LEU A N 1
ATOM 1162 C CA . LEU A 1 145 ? -17.688 5.848 7.289 1 91.69 145 LEU A CA 1
ATOM 1163 C C . LEU A 1 145 ? -17.531 6.129 8.781 1 91.69 145 LEU A C 1
ATOM 1165 O O . LEU A 1 145 ? -17.422 5.199 9.586 1 91.69 145 LEU A O 1
ATOM 1169 N N . GLY A 1 146 ? -17.562 7.43 9.055 1 95 146 GLY A N 1
ATOM 1170 C CA . GLY A 1 146 ? -17.359 7.848 10.438 1 95 146 GLY A CA 1
ATOM 1171 C C . GLY A 1 146 ? -15.961 8.383 10.695 1 95 146 GLY A C 1
ATOM 1172 O O . GLY A 1 146 ? -15.305 8.891 9.781 1 95 146 GLY A O 1
ATOM 1173 N N . LEU A 1 147 ? -15.602 8.312 11.977 1 97.31 147 LEU A N 1
ATOM 1174 C CA . LEU A 1 147 ? -14.297 8.844 12.352 1 97.31 147 LEU A CA 1
ATOM 1175 C C . LEU A 1 147 ? -13.195 7.824 12.062 1 97.31 147 LEU A C 1
ATOM 1177 O O . LEU A 1 147 ? -13.289 6.672 12.492 1 97.31 147 LEU A O 1
ATOM 1181 N N . VAL A 1 148 ? -12.25 8.289 11.375 1 96.75 148 VAL A N 1
ATOM 1182 C CA . VAL A 1 148 ? -11.094 7.484 10.992 1 96.75 148 VAL A CA 1
ATOM 1183 C C . VAL A 1 148 ? -9.812 8.156 11.477 1 96.75 148 VAL A C 1
ATOM 1185 O O . VAL A 1 148 ? -9.664 9.375 11.352 1 96.75 148 VAL A O 1
ATOM 1188 N N . ARG A 1 149 ? -8.93 7.324 12.016 1 97.81 149 ARG A N 1
ATOM 1189 C CA . ARG A 1 149 ? -7.641 7.805 12.492 1 97.81 149 ARG A CA 1
ATOM 1190 C C . ARG A 1 149 ? -6.496 7.141 11.734 1 97.81 149 ARG A C 1
ATOM 1192 O O . ARG A 1 149 ? -6.453 5.914 11.617 1 97.81 149 ARG A O 1
ATOM 1199 N N . ALA A 1 150 ? -5.648 7.914 11.141 1 97.31 150 ALA A N 1
ATOM 1200 C CA . ALA A 1 150 ? -4.441 7.422 10.484 1 97.31 150 ALA A CA 1
ATOM 1201 C C . ALA A 1 150 ? -3.186 7.883 11.219 1 97.31 150 ALA A C 1
ATOM 1203 O O . ALA A 1 150 ? -2.979 9.078 11.414 1 97.31 150 ALA A O 1
ATOM 1204 N N . SER A 1 151 ? -2.385 6.934 11.609 1 97.69 151 SER A N 1
ATOM 1205 C CA . SER A 1 151 ? -1.074 7.219 12.18 1 97.69 151 SER A CA 1
ATOM 1206 C C . SER A 1 151 ? 0.034 7.016 11.156 1 97.69 151 SER A C 1
ATOM 1208 O O . SER A 1 151 ? 0.214 5.91 10.633 1 97.69 151 SER A O 1
ATOM 1210 N N . ILE A 1 152 ? 0.701 8.055 10.867 1 96.12 152 ILE A N 1
ATOM 1211 C CA . ILE A 1 152 ? 1.806 8.031 9.922 1 96.12 152 ILE A CA 1
ATOM 1212 C C . ILE A 1 152 ? 3.129 8.211 10.656 1 96.12 152 ILE A C 1
ATOM 1214 O O . ILE A 1 152 ? 3.363 9.25 11.281 1 96.12 152 ILE A O 1
ATOM 1218 N N . ILE A 1 153 ? 4.039 7.262 10.531 1 94.75 153 ILE A N 1
ATOM 1219 C CA . ILE A 1 153 ? 5.258 7.258 11.336 1 94.75 153 ILE A CA 1
ATOM 1220 C C . ILE A 1 153 ? 6.477 7.18 10.422 1 94.75 153 ILE A C 1
ATOM 1222 O O . ILE A 1 153 ? 6.508 6.383 9.477 1 94.75 153 ILE A O 1
ATOM 1226 N N . PHE A 1 154 ? 7.398 7.957 10.688 1 92.94 154 PHE A N 1
ATOM 1227 C CA . PHE A 1 154 ? 8.695 7.953 10.016 1 92.94 154 PHE A CA 1
ATOM 1228 C C . PHE A 1 154 ? 9.742 7.242 10.859 1 92.94 154 PHE A C 1
ATOM 1230 O O . PHE A 1 154 ? 9.922 7.566 12.031 1 92.94 154 PHE A O 1
ATOM 1237 N N . ARG A 1 155 ? 10.438 6.316 10.18 1 93.25 155 ARG A N 1
ATOM 1238 C CA . ARG A 1 155 ? 11.43 5.535 10.914 1 93.25 155 ARG A CA 1
ATOM 1239 C C . ARG A 1 155 ? 12.719 5.402 10.109 1 93.25 155 ARG A C 1
ATOM 1241 O O . ARG A 1 155 ? 12.711 5.504 8.883 1 93.25 155 ARG A O 1
ATOM 1248 N N . LYS A 1 156 ? 13.703 5.152 10.781 1 90.12 156 LYS A N 1
ATOM 1249 C CA . LYS A 1 156 ? 14.969 4.602 10.289 1 90.12 156 LYS A CA 1
ATOM 1250 C C . LYS A 1 156 ? 15.43 3.434 11.156 1 90.12 156 LYS A C 1
ATOM 1252 O O . LYS A 1 156 ? 15.812 3.627 12.312 1 90.12 156 LYS A O 1
ATOM 1257 N N . GLY A 1 157 ? 15.344 2.258 10.508 1 86 157 GLY A N 1
ATOM 1258 C CA . GLY A 1 157 ? 15.516 1.094 11.359 1 86 157 GLY A CA 1
ATOM 1259 C C . GLY A 1 157 ? 14.461 0.989 12.445 1 86 157 GLY A C 1
ATOM 1260 O O . GLY A 1 157 ? 13.266 1.049 12.164 1 86 157 GLY A O 1
ATOM 1261 N N . ASN A 1 158 ? 14.859 0.841 13.656 1 86.5 158 ASN A N 1
ATOM 1262 C CA . ASN A 1 158 ? 13.922 0.677 14.766 1 86.5 158 ASN A CA 1
ATOM 1263 C C . ASN A 1 158 ? 13.672 1.997 15.492 1 86.5 158 ASN A C 1
ATOM 1265 O O . ASN A 1 158 ? 12.953 2.037 16.484 1 86.5 158 ASN A O 1
ATOM 1269 N N . VAL A 1 159 ? 14.125 3.055 14.914 1 89.75 159 VAL A N 1
ATOM 1270 C CA . VAL A 1 159 ? 14.016 4.344 15.594 1 89.75 159 VAL A CA 1
ATOM 1271 C C . VAL A 1 159 ? 12.922 5.18 14.938 1 89.75 159 VAL A C 1
ATOM 1273 O O . VAL A 1 159 ? 12.906 5.348 13.711 1 89.75 159 VAL A O 1
ATOM 1276 N N . VAL A 1 160 ? 12.031 5.633 15.766 1 91.06 160 VAL A N 1
ATOM 1277 C CA . VAL A 1 160 ? 10.984 6.543 15.312 1 91.06 160 VAL A CA 1
ATOM 1278 C C . VAL A 1 160 ? 11.5 7.977 15.344 1 91.06 160 VAL A C 1
ATOM 1280 O O . VAL A 1 160 ? 11.961 8.461 16.375 1 91.06 160 VAL A O 1
ATOM 1283 N N . TYR A 1 161 ? 11.359 8.672 14.227 1 89.19 161 TYR A N 1
ATOM 1284 C CA . TYR A 1 161 ? 11.859 10.039 14.133 1 89.19 161 TYR A CA 1
ATOM 1285 C C . TYR A 1 161 ? 10.719 11.047 14.195 1 89.19 161 TYR A C 1
ATOM 1287 O O . TYR A 1 161 ? 10.945 12.242 14.367 1 89.19 161 TYR A O 1
ATOM 1295 N N . GLY A 1 162 ? 9.531 10.547 14.055 1 88.69 162 GLY A N 1
ATOM 1296 C CA . GLY A 1 162 ? 8.359 11.398 14.109 1 88.69 162 GLY A CA 1
ATOM 1297 C C . GLY A 1 162 ? 7.168 10.828 13.352 1 88.69 162 GLY A C 1
ATOM 1298 O O . GLY A 1 162 ? 7.199 9.664 12.93 1 88.69 162 GLY A O 1
ATOM 1299 N N . GLY A 1 163 ? 6.16 11.609 13.391 1 91.69 163 GLY A N 1
ATOM 1300 C CA . GLY A 1 163 ? 4.973 11.18 12.672 1 91.69 163 GLY A CA 1
ATOM 1301 C C . GLY A 1 163 ? 3.795 12.125 12.844 1 91.69 163 GLY A C 1
ATOM 1302 O O . GLY A 1 163 ? 3.943 13.219 13.391 1 91.69 163 GLY A O 1
ATOM 1303 N N . LEU A 1 164 ? 2.736 11.695 12.219 1 93.38 164 LEU A N 1
ATOM 1304 C CA . LEU A 1 164 ? 1.482 12.445 12.281 1 93.38 164 LEU A CA 1
ATOM 1305 C C . LEU A 1 164 ? 0.319 11.523 12.633 1 93.38 164 LEU A C 1
ATOM 1307 O O . LEU A 1 164 ? 0.252 10.383 12.164 1 93.38 164 LEU A O 1
ATOM 1311 N N . ASP A 1 165 ? -0.462 12.062 13.5 1 96.62 165 ASP A N 1
ATOM 1312 C CA . ASP A 1 165 ? -1.756 11.445 13.781 1 96.62 165 ASP A CA 1
ATOM 1313 C C . ASP A 1 165 ? -2.9 12.305 13.242 1 96.62 165 ASP A C 1
ATOM 1315 O O . ASP A 1 165 ? -3.061 13.453 13.641 1 96.62 165 ASP A O 1
ATOM 1319 N N . VAL A 1 166 ? -3.621 11.727 12.328 1 97 166 VAL A N 1
ATOM 1320 C CA . VAL A 1 166 ? -4.668 12.461 11.633 1 97 166 VAL A CA 1
ATOM 1321 C C . VAL A 1 166 ? -6.027 11.828 11.914 1 97 166 VAL A C 1
ATOM 1323 O O . VAL A 1 166 ? -6.184 10.609 11.797 1 97 166 VAL A O 1
ATOM 1326 N N . VAL A 1 167 ? -6.961 12.633 12.281 1 97.75 167 VAL A N 1
ATOM 1327 C CA . VAL A 1 167 ? -8.328 12.164 12.453 1 97.75 167 VAL A CA 1
ATOM 1328 C C . VAL A 1 167 ? -9.234 12.805 11.398 1 97.75 167 VAL A C 1
ATOM 1330 O O . VAL A 1 167 ? -9.234 14.031 11.242 1 97.75 167 VAL A O 1
ATOM 1333 N N . LEU A 1 168 ? -9.922 11.961 10.719 1 96.94 168 LEU A N 1
ATOM 1334 C CA . LEU A 1 168 ? -10.82 12.383 9.648 1 96.94 168 LEU A CA 1
ATOM 1335 C C . LEU A 1 168 ? -12.258 11.961 9.945 1 96.94 168 LEU A C 1
ATOM 1337 O O . LEU A 1 168 ? -12.484 10.945 10.609 1 96.94 168 LEU A O 1
ATOM 1341 N N . LEU A 1 169 ? -13.148 12.742 9.438 1 96.06 169 LEU A N 1
ATOM 1342 C CA . LEU A 1 169 ? -14.547 12.344 9.406 1 96.06 169 LEU A CA 1
ATOM 1343 C C . LEU A 1 169 ? -15.008 12.062 7.984 1 96.06 169 LEU A C 1
ATOM 1345 O O . LEU A 1 169 ? -14.984 12.953 7.129 1 96.06 169 LEU A O 1
ATOM 1349 N N . LEU A 1 170 ? -15.352 10.844 7.77 1 94.31 170 LEU A N 1
ATOM 1350 C CA . LEU A 1 170 ? -15.875 10.438 6.469 1 94.31 170 LEU A CA 1
ATOM 1351 C C . LEU A 1 170 ? -17.391 10.32 6.516 1 94.31 170 LEU A C 1
ATOM 1353 O O . LEU A 1 170 ? -17.953 9.648 7.387 1 94.31 170 LEU A O 1
ATOM 1357 N N . ARG A 1 171 ? -18.031 10.953 5.543 1 91.12 171 ARG A N 1
ATOM 1358 C CA . ARG A 1 171 ? -19.484 10.906 5.484 1 91.12 171 ARG A CA 1
ATOM 1359 C C . ARG A 1 171 ? -19.969 10.898 4.039 1 91.12 171 ARG A C 1
ATOM 1361 O O . ARG A 1 171 ? -19.234 11.273 3.127 1 91.12 171 ARG A O 1
ATOM 1368 N N . GLN A 1 172 ? -21.156 10.328 3.887 1 86.44 172 GLN A N 1
ATOM 1369 C CA . GLN A 1 172 ? -21.797 10.406 2.574 1 86.44 172 GLN A CA 1
ATOM 1370 C C . GLN A 1 172 ? -22.188 11.844 2.242 1 86.44 172 GLN A C 1
ATOM 1372 O O . GLN A 1 172 ? -22.672 12.578 3.111 1 86.44 172 GLN A O 1
ATOM 1377 N N . LYS A 1 173 ? -21.75 12.219 1.022 1 74.38 173 LYS A N 1
ATOM 1378 C CA . LYS A 1 173 ? -22.172 13.555 0.612 1 74.38 173 LYS A CA 1
ATOM 1379 C C . LYS A 1 173 ? -23.688 13.648 0.537 1 74.38 173 LYS A C 1
ATOM 1381 O O . LYS A 1 173 ? -24.359 12.734 0.044 1 74.38 173 LYS A O 1
ATOM 1386 N N . ILE A 1 174 ? -24.344 14.453 1.295 1 60.84 174 ILE A N 1
ATOM 1387 C CA . ILE A 1 174 ? -25.766 14.695 1.17 1 60.84 174 ILE A CA 1
ATOM 1388 C C . ILE A 1 174 ? -26.062 15.453 -0.126 1 60.84 174 ILE A C 1
ATOM 1390 O O . ILE A 1 174 ? -25.516 16.547 -0.347 1 60.84 174 ILE A O 1
ATOM 1394 N N . MET A 1 175 ? -26.25 14.695 -1.219 1 49.66 175 MET A N 1
ATOM 1395 C CA . MET A 1 175 ? -26.75 15.438 -2.373 1 49.66 175 MET A CA 1
ATOM 1396 C C . MET A 1 175 ? -28.094 16.078 -2.07 1 49.66 175 MET A C 1
ATOM 1398 O O . MET A 1 175 ? -28.859 15.57 -1.242 1 49.66 175 MET A O 1
ATOM 1402 N N . MET B 1 1 ? 45.125 30.969 -35.969 1 35.75 1 MET B N 1
ATOM 1403 C CA . MET B 1 1 ? 45.094 29.641 -35.344 1 35.75 1 MET B CA 1
ATOM 1404 C C . MET B 1 1 ? 44.156 29.594 -34.156 1 35.75 1 MET B C 1
ATOM 1406 O O . MET B 1 1 ? 43.625 28.547 -33.812 1 35.75 1 MET B O 1
ATOM 1410 N N . SER B 1 2 ? 44.062 30.75 -33.375 1 45.16 2 SER B N 1
ATOM 1411 C CA . SER B 1 2 ? 43.438 30.859 -32.062 1 45.16 2 SER B CA 1
ATOM 1412 C C . SER B 1 2 ? 41.938 30.875 -32.125 1 45.16 2 SER B C 1
ATOM 1414 O O . SER B 1 2 ? 41.25 30.516 -31.156 1 45.16 2 SER B O 1
ATOM 1416 N N . LEU B 1 3 ? 41.312 31.469 -33.094 1 52.94 3 LEU B N 1
ATOM 1417 C CA . LEU B 1 3 ? 39.875 31.578 -33.219 1 52.94 3 LEU B CA 1
ATOM 1418 C C . LEU B 1 3 ? 39.25 30.203 -33.438 1 52.94 3 LEU B C 1
ATOM 1420 O O . LEU B 1 3 ? 38.156 29.922 -32.938 1 52.94 3 LEU B O 1
ATOM 1424 N N . GLU B 1 4 ? 39.906 29.359 -34.281 1 43.12 4 GLU B N 1
ATOM 1425 C CA . GLU B 1 4 ? 39.375 28.031 -34.562 1 43.12 4 GLU B CA 1
ATOM 1426 C C . GLU B 1 4 ? 39.344 27.156 -33.312 1 43.12 4 GLU B C 1
ATOM 1428 O O . GLU B 1 4 ? 38.562 26.203 -33.219 1 43.12 4 GLU B O 1
ATOM 1433 N N . LEU B 1 5 ? 40.406 27.297 -32.406 1 44.66 5 LEU B N 1
ATOM 1434 C CA . LEU B 1 5 ? 40.406 26.469 -31.203 1 44.66 5 LEU B CA 1
ATOM 1435 C C . LEU B 1 5 ? 39.219 26.766 -30.297 1 44.66 5 LEU B C 1
ATOM 1437 O O . LEU B 1 5 ? 38.688 25.875 -29.641 1 44.66 5 LEU B O 1
ATOM 1441 N N . GLN B 1 6 ? 38.719 28.047 -30.25 1 37.56 6 GLN B N 1
ATOM 1442 C CA . GLN B 1 6 ? 37.594 28.359 -29.359 1 37.56 6 GLN B CA 1
ATOM 1443 C C . GLN B 1 6 ? 36.312 27.688 -29.828 1 37.56 6 GLN B C 1
ATOM 1445 O O . GLN B 1 6 ? 35.406 27.453 -29.031 1 37.56 6 GLN B O 1
ATOM 1450 N N . LYS B 1 7 ? 36.062 27.625 -31.141 1 38.56 7 LYS B N 1
ATOM 1451 C CA . LYS B 1 7 ? 34.844 26.969 -31.531 1 38.56 7 LYS B CA 1
ATOM 1452 C C . LYS B 1 7 ? 34.844 25.484 -31.156 1 38.56 7 LYS B C 1
ATOM 1454 O O . LYS B 1 7 ? 33.781 24.844 -31.141 1 38.56 7 LYS B O 1
ATOM 1459 N N . VAL B 1 8 ? 36.062 24.875 -31.203 1 35.97 8 VAL B N 1
ATOM 1460 C CA . VAL B 1 8 ? 36.062 23.438 -30.906 1 35.97 8 VAL B CA 1
ATOM 1461 C C . VAL B 1 8 ? 35.75 23.219 -29.438 1 35.97 8 VAL B C 1
ATOM 1463 O O . VAL B 1 8 ? 35.125 22.219 -29.062 1 35.97 8 VAL B O 1
ATOM 1466 N N . LEU B 1 9 ? 36.219 24.109 -28.531 1 35.22 9 LEU B N 1
ATOM 1467 C CA . LEU B 1 9 ? 36.094 23.734 -27.125 1 35.22 9 LEU B CA 1
ATOM 1468 C C . LEU B 1 9 ? 34.656 23.812 -26.672 1 35.22 9 LEU B C 1
ATOM 1470 O O . LEU B 1 9 ? 34.312 23.297 -25.609 1 35.22 9 LEU B O 1
ATOM 1474 N N . LEU B 1 10 ? 33.906 24.672 -27.234 1 33.53 10 LEU B N 1
ATOM 1475 C CA . LEU B 1 10 ? 32.594 24.875 -26.625 1 33.53 10 LEU B CA 1
ATOM 1476 C C . LEU B 1 10 ? 31.703 23.656 -26.844 1 33.53 10 LEU B C 1
ATOM 1478 O O . LEU B 1 10 ? 30.609 23.562 -26.281 1 33.53 10 LEU B O 1
ATOM 1482 N N . VAL B 1 11 ? 31.984 22.969 -27.938 1 32.97 11 VAL B N 1
ATOM 1483 C CA . VAL B 1 11 ? 31.016 21.875 -28.031 1 32.97 11 VAL B CA 1
ATOM 1484 C C . VAL B 1 11 ? 31.234 20.891 -26.891 1 32.97 11 VAL B C 1
ATOM 1486 O O . VAL B 1 11 ? 32.031 19.953 -27 1 32.97 11 VAL B O 1
ATOM 1489 N N . LEU B 1 12 ? 31.906 21.281 -25.812 1 33.41 12 LEU B N 1
ATOM 1490 C CA . LEU B 1 12 ? 31.875 20.328 -24.719 1 33.41 12 LEU B CA 1
ATOM 1491 C C . LEU B 1 12 ? 30.484 19.75 -24.531 1 33.41 12 LEU B C 1
ATOM 1493 O O . LEU B 1 12 ? 29.484 20.469 -24.609 1 33.41 12 LEU B O 1
ATOM 1497 N N . SER B 1 13 ? 30.391 18.359 -24.531 1 31.3 13 SER B N 1
ATOM 1498 C CA . SER B 1 13 ? 29.391 17.297 -24.406 1 31.3 13 SER B CA 1
ATOM 1499 C C . SER B 1 13 ? 28.531 17.484 -23.156 1 31.3 13 SER B C 1
ATOM 1501 O O . SER B 1 13 ? 29.047 17.516 -22.031 1 31.3 13 SER B O 1
ATOM 1503 N N . ILE B 1 14 ? 27.609 18.312 -23.219 1 31.53 14 ILE B N 1
ATOM 1504 C CA . ILE B 1 14 ? 26.469 18.031 -22.359 1 31.53 14 ILE B CA 1
ATOM 1505 C C . ILE B 1 14 ? 26.156 16.547 -22.375 1 31.53 14 ILE B C 1
ATOM 1507 O O . ILE B 1 14 ? 25.531 16.047 -23.312 1 31.53 14 ILE B O 1
ATOM 1511 N N . ALA B 1 15 ? 27.141 15.633 -22.094 1 33.31 15 ALA B N 1
ATOM 1512 C CA . ALA B 1 15 ? 26.734 14.305 -21.641 1 33.31 15 ALA B CA 1
ATOM 1513 C C . ALA B 1 15 ? 25.547 14.375 -20.703 1 33.31 15 ALA B C 1
ATOM 1515 O O . ALA B 1 15 ? 25.672 14.812 -19.547 1 33.31 15 ALA B O 1
ATOM 1516 N N . HIS B 1 16 ? 24.422 14.789 -21.125 1 34.97 16 HIS B N 1
ATOM 1517 C CA . HIS B 1 16 ? 23.203 14.359 -20.453 1 34.97 16 HIS B CA 1
ATOM 1518 C C . HIS B 1 16 ? 23.328 12.93 -19.922 1 34.97 16 HIS B C 1
ATOM 1520 O O . HIS B 1 16 ? 23.344 11.977 -20.703 1 34.97 16 HIS B O 1
ATOM 1526 N N . SER B 1 17 ? 24.203 12.703 -19.016 1 32.5 17 SER B N 1
ATOM 1527 C CA . SER B 1 17 ? 24.047 11.492 -18.219 1 32.5 17 SER B CA 1
ATOM 1528 C C . SER B 1 17 ? 22.562 11.133 -18.047 1 32.5 17 SER B C 1
ATOM 1530 O O . SER B 1 17 ? 21.875 11.719 -17.219 1 32.5 17 SER B O 1
ATOM 1532 N N . ALA B 1 18 ? 21.859 11.086 -19.094 1 34.94 18 ALA B N 1
ATOM 1533 C CA . ALA B 1 18 ? 20.703 10.219 -18.922 1 34.94 18 ALA B CA 1
ATOM 1534 C C . ALA B 1 18 ? 21 9.055 -17.984 1 34.94 18 ALA B C 1
ATOM 1536 O O . ALA B 1 18 ? 21.75 8.141 -18.344 1 34.94 18 ALA B O 1
ATOM 1537 N N . LEU B 1 19 ? 21.25 9.266 -16.781 1 37.09 19 LEU B N 1
ATOM 1538 C CA . LEU B 1 19 ? 21.188 8.109 -15.891 1 37.09 19 LEU B CA 1
ATOM 1539 C C . LEU B 1 19 ? 20.234 7.051 -16.453 1 37.09 19 LEU B C 1
ATOM 1541 O O . LEU B 1 19 ? 19.031 7.289 -16.594 1 37.09 19 LEU B O 1
ATOM 1545 N N . VAL B 1 20 ? 20.578 6.402 -17.453 1 38.41 20 VAL B N 1
ATOM 1546 C CA . VAL B 1 20 ? 19.969 5.133 -17.844 1 38.41 20 VAL B CA 1
ATOM 1547 C C . VAL B 1 20 ? 19.359 4.453 -16.625 1 38.41 20 VAL B C 1
ATOM 1549 O O . VAL B 1 20 ? 20.078 4.031 -15.719 1 38.41 20 VAL B O 1
ATOM 1552 N N . ARG B 1 21 ? 18.328 5.012 -16.109 1 46.09 21 ARG B N 1
ATOM 1553 C CA . ARG B 1 21 ? 17.672 4.125 -15.164 1 46.09 21 ARG B CA 1
ATOM 1554 C C . ARG B 1 21 ? 17.828 2.666 -15.57 1 46.09 21 ARG B C 1
ATOM 1556 O O . ARG B 1 21 ? 17.359 2.258 -16.641 1 46.09 21 ARG B O 1
ATOM 1563 N N . ALA B 1 22 ? 18.984 2.035 -15.32 1 53.53 22 ALA B N 1
ATOM 1564 C CA . ALA B 1 22 ? 19.203 0.611 -15.555 1 53.53 22 ALA B CA 1
ATOM 1565 C C . ALA B 1 22 ? 17.906 -0.17 -15.445 1 53.53 22 ALA B C 1
ATOM 1567 O O . ALA B 1 22 ? 17.172 -0.042 -14.453 1 53.53 22 ALA B O 1
ATOM 1568 N N . ALA B 1 23 ? 17.328 -0.578 -16.562 1 69.75 23 ALA B N 1
ATOM 1569 C CA . ALA B 1 23 ? 16.172 -1.459 -16.656 1 69.75 23 ALA B CA 1
ATOM 1570 C C . ALA B 1 23 ? 16.328 -2.682 -15.758 1 69.75 23 ALA B C 1
ATOM 1572 O O . ALA B 1 23 ? 17.422 -3.234 -15.641 1 69.75 23 ALA B O 1
ATOM 1573 N N . LEU B 1 24 ? 15.547 -2.855 -14.82 1 83.75 24 LEU B N 1
ATOM 1574 C CA . LEU B 1 24 ? 15.555 -3.998 -13.914 1 83.75 24 LEU B CA 1
ATOM 1575 C C . LEU B 1 24 ? 14.758 -5.16 -14.5 1 83.75 24 LEU B C 1
ATOM 1577 O O . LEU B 1 24 ? 13.75 -4.949 -15.18 1 83.75 24 LEU B O 1
ATOM 1581 N N . GLU B 1 25 ? 15.445 -6.305 -14.453 1 88.69 25 GLU B N 1
ATOM 1582 C CA . GLU B 1 25 ? 14.773 -7.535 -14.852 1 88.69 25 GLU B CA 1
ATOM 1583 C C . GLU B 1 25 ? 14.312 -8.336 -13.641 1 88.69 25 GLU B C 1
ATOM 1585 O O . GLU B 1 25 ? 14.984 -8.344 -12.602 1 88.69 25 GLU B O 1
ATOM 1590 N N . CYS B 1 26 ? 13.188 -8.945 -13.828 1 93.81 26 CYS B N 1
ATOM 1591 C CA . CYS B 1 26 ? 12.602 -9.781 -12.789 1 93.81 26 CYS B CA 1
ATOM 1592 C C . CYS B 1 26 ? 12.32 -11.188 -13.312 1 93.81 26 CYS B C 1
ATOM 1594 O O . CYS B 1 26 ? 11.719 -11.352 -14.375 1 93.81 26 CYS B O 1
ATOM 1596 N N . ARG B 1 27 ? 12.836 -12.18 -12.617 1 94.81 27 ARG B N 1
ATOM 1597 C CA . ARG B 1 27 ? 12.562 -13.57 -12.945 1 94.81 27 ARG B CA 1
ATOM 1598 C C . ARG B 1 27 ? 11.859 -14.289 -11.797 1 94.81 27 ARG B C 1
ATOM 1600 O O . ARG B 1 27 ? 12.289 -14.18 -10.641 1 94.81 27 ARG B O 1
ATOM 1607 N N . LEU B 1 28 ? 10.789 -15 -12.156 1 97 28 LEU B N 1
ATOM 1608 C CA . LEU B 1 28 ? 10.102 -15.812 -11.164 1 97 28 LEU B CA 1
ATOM 1609 C C . LEU B 1 28 ? 10.891 -17.094 -10.867 1 97 28 LEU B C 1
ATOM 1611 O O . LEU B 1 28 ? 11.125 -17.891 -11.773 1 97 28 LEU B O 1
ATOM 1615 N N . GLU B 1 29 ? 11.289 -17.281 -9.648 1 96.62 29 GLU B N 1
ATOM 1616 C CA . GLU B 1 29 ? 12.086 -18.438 -9.289 1 96.62 29 GLU B CA 1
ATOM 1617 C C . GLU B 1 29 ? 11.211 -19.562 -8.75 1 96.62 29 GLU B C 1
ATOM 1619 O O . GLU B 1 29 ? 11.398 -20.734 -9.102 1 96.62 29 GLU B O 1
ATOM 1624 N N . SER B 1 30 ? 10.336 -19.25 -7.93 1 96.25 30 SER B N 1
ATOM 1625 C CA . SER B 1 30 ? 9.453 -20.281 -7.387 1 96.25 30 SER B CA 1
ATOM 1626 C C . SER B 1 30 ? 8.141 -19.688 -6.887 1 96.25 30 SER B C 1
ATOM 1628 O O . SER B 1 30 ? 8.062 -18.484 -6.625 1 96.25 30 SER B O 1
ATOM 1630 N N . LEU B 1 31 ? 7.18 -20.453 -6.832 1 96.62 31 LEU B N 1
ATOM 1631 C CA . LEU B 1 31 ? 5.855 -20.156 -6.293 1 96.62 31 LEU B CA 1
ATOM 1632 C C . LEU B 1 31 ? 5.309 -21.344 -5.516 1 96.62 31 LEU B C 1
ATOM 1634 O O . LEU B 1 31 ? 5.32 -22.469 -6.004 1 96.62 31 LEU B O 1
ATOM 1638 N N . SER B 1 32 ? 4.875 -21.078 -4.328 1 94.19 32 SER B N 1
ATOM 1639 C CA . SER B 1 32 ? 4.273 -22.125 -3.516 1 94.19 32 SER B CA 1
ATOM 1640 C C . SER B 1 32 ? 2.992 -21.641 -2.846 1 94.19 32 SER B C 1
ATOM 1642 O O . SER B 1 32 ? 2.832 -20.438 -2.594 1 94.19 32 SER B O 1
ATOM 1644 N N . LYS B 1 33 ? 2.182 -22.578 -2.582 1 91.06 33 LYS B N 1
ATOM 1645 C CA . LYS B 1 33 ? 0.928 -22.266 -1.901 1 91.06 33 LYS B CA 1
ATOM 1646 C C . LYS B 1 33 ? 1.124 -22.219 -0.389 1 91.06 33 LYS B C 1
ATOM 1648 O O . LYS B 1 33 ? 1.919 -22.969 0.169 1 91.06 33 LYS B O 1
ATOM 1653 N N . ILE B 1 34 ? 0.439 -21.25 0.178 1 90.38 34 ILE B N 1
ATOM 1654 C CA . ILE B 1 34 ? 0.303 -21.219 1.63 1 90.38 34 ILE B CA 1
ATOM 1655 C C . ILE B 1 34 ? -1.051 -21.797 2.035 1 90.38 34 ILE B C 1
ATOM 1657 O O . ILE B 1 34 ? -2.096 -21.312 1.584 1 90.38 34 ILE B O 1
ATOM 1661 N N . ASP B 1 35 ? -0.996 -22.766 2.875 1 85.94 35 ASP B N 1
ATOM 1662 C CA . ASP B 1 35 ? -2.232 -23.438 3.266 1 85.94 35 ASP B CA 1
ATOM 1663 C C . ASP B 1 35 ? -2.994 -22.625 4.309 1 85.94 35 ASP B C 1
ATOM 1665 O O . ASP B 1 35 ? -2.385 -21.953 5.145 1 85.94 35 ASP B O 1
ATOM 1669 N N . GLY B 1 36 ? -4.262 -22.5 4.141 1 83.19 36 GLY B N 1
ATOM 1670 C CA . GLY B 1 36 ? -5.129 -21.891 5.141 1 83.19 36 GLY B CA 1
ATOM 1671 C C . GLY B 1 36 ? -6.031 -22.891 5.828 1 83.19 36 GLY B C 1
ATOM 1672 O O . GLY B 1 36 ? -5.742 -24.094 5.84 1 83.19 36 GLY B O 1
ATOM 1673 N N . ASP B 1 37 ? -6.965 -22.219 6.609 1 75.25 37 ASP B N 1
ATOM 1674 C CA . ASP B 1 37 ? -7.934 -23.078 7.297 1 75.25 37 ASP B CA 1
ATOM 1675 C C . ASP B 1 37 ? -8.594 -24.047 6.328 1 75.25 37 ASP B C 1
ATOM 1677 O O . ASP B 1 37 ? -8.539 -23.859 5.113 1 75.25 37 ASP B O 1
ATOM 1681 N N . ASN B 1 38 ? -9.117 -25.062 6.996 1 62.41 38 ASN B N 1
ATOM 1682 C CA . ASN B 1 38 ? -9.625 -26.281 6.371 1 62.41 38 ASN B CA 1
ATOM 1683 C C . ASN B 1 38 ? -10.602 -25.984 5.242 1 62.41 38 ASN B C 1
ATOM 1685 O O . ASN B 1 38 ? -10.625 -26.672 4.23 1 62.41 38 ASN B O 1
ATOM 1689 N N . GLU B 1 39 ? -11.328 -24.891 5.391 1 62.84 39 GLU B N 1
ATOM 1690 C CA . GLU B 1 39 ? -12.211 -24.547 4.273 1 62.84 39 GLU B CA 1
ATOM 1691 C C . GLU B 1 39 ? -11.453 -23.812 3.178 1 62.84 39 GLU B C 1
ATOM 1693 O O . GLU B 1 39 ? -10.766 -22.812 3.449 1 62.84 39 GLU B O 1
ATOM 1698 N N . THR B 1 40 ? -11.141 -24.594 2.189 1 67.81 40 THR B N 1
ATOM 1699 C CA . THR B 1 40 ? -10.391 -23.969 1.107 1 67.81 40 THR B CA 1
ATOM 1700 C C . THR B 1 40 ? -11.289 -23.031 0.297 1 67.81 40 THR B C 1
ATOM 1702 O O . THR B 1 40 ? -12.102 -23.484 -0.514 1 67.81 40 THR B O 1
ATOM 1705 N N . LEU B 1 41 ? -11.188 -21.797 0.593 1 83.38 41 LEU B N 1
ATOM 1706 C CA . LEU B 1 41 ? -11.977 -20.828 -0.166 1 83.38 41 LEU B CA 1
ATOM 1707 C C . LEU B 1 41 ? -11.25 -20.438 -1.45 1 83.38 41 LEU B C 1
ATOM 1709 O O . LEU B 1 41 ? -11.883 -19.969 -2.404 1 83.38 41 LEU B O 1
ATOM 1713 N N . PHE B 1 42 ? -9.961 -20.812 -1.416 1 84.5 42 PHE B N 1
ATOM 1714 C CA . PHE B 1 42 ? -9.141 -20.484 -2.572 1 84.5 42 PHE B CA 1
ATOM 1715 C C . PHE B 1 42 ? -8.227 -21.641 -2.941 1 84.5 42 PHE B C 1
ATOM 1717 O O . PHE B 1 42 ? -7.496 -22.156 -2.096 1 84.5 42 PHE B O 1
ATOM 1724 N N . GLU B 1 43 ? -8.367 -22.125 -4.148 1 87.94 43 GLU B N 1
ATOM 1725 C CA . GLU B 1 43 ? -7.48 -23.172 -4.648 1 87.94 43 GLU B CA 1
ATOM 1726 C C . GLU B 1 43 ? -6.496 -22.609 -5.672 1 87.94 43 GLU B C 1
ATOM 1728 O O . GLU B 1 43 ? -6.895 -22.188 -6.762 1 87.94 43 GLU B O 1
ATOM 1733 N N . PHE B 1 44 ? -5.309 -22.641 -5.305 1 89.31 44 PHE B N 1
ATOM 1734 C CA . PHE B 1 44 ? -4.25 -22.156 -6.176 1 89.31 44 PHE B CA 1
ATOM 1735 C C . PHE B 1 44 ? -3.553 -23.297 -6.891 1 89.31 44 PHE B C 1
ATOM 1737 O O . PHE B 1 44 ? -3.086 -24.25 -6.25 1 89.31 44 PHE B O 1
ATOM 1744 N N . ASN B 1 45 ? -3.555 -23.266 -8.18 1 92 45 ASN B N 1
ATOM 1745 C CA . ASN B 1 45 ? -2.867 -24.25 -9 1 92 45 ASN B CA 1
ATOM 1746 C C . ASN B 1 45 ? -1.936 -23.594 -10.016 1 92 45 ASN B C 1
ATOM 1748 O O . ASN B 1 45 ? -2.137 -23.703 -11.219 1 92 45 ASN B O 1
ATOM 1752 N N . PHE B 1 46 ? -0.954 -22.906 -9.484 1 94.81 46 PHE B N 1
ATOM 1753 C CA . PHE B 1 46 ? 0.02 -22.219 -10.328 1 94.81 46 PHE B CA 1
ATOM 1754 C C . PHE B 1 46 ? 1.358 -22.953 -10.305 1 94.81 46 PHE B C 1
ATOM 1756 O O . PHE B 1 46 ? 1.727 -23.562 -9.297 1 94.81 46 PHE B O 1
ATOM 1763 N N . GLN B 1 47 ? 1.994 -22.844 -11.469 1 95.81 47 GLN B N 1
ATOM 1764 C CA . GLN B 1 47 ? 3.338 -23.406 -11.586 1 95.81 47 GLN B CA 1
ATOM 1765 C C . GLN B 1 47 ? 4.234 -22.5 -12.43 1 95.81 47 GLN B C 1
ATOM 1767 O O . GLN B 1 47 ? 3.748 -21.75 -13.273 1 95.81 47 GLN B O 1
ATOM 1772 N N . VAL B 1 48 ? 5.418 -22.547 -12.094 1 96.56 48 VAL B N 1
ATOM 1773 C CA . VAL B 1 48 ? 6.441 -21.891 -12.898 1 96.56 48 VAL B CA 1
ATOM 1774 C C . VAL B 1 48 ? 7.039 -22.875 -13.891 1 96.56 48 VAL B C 1
ATOM 1776 O O . VAL B 1 48 ? 7.523 -23.938 -13.5 1 96.56 48 VAL B O 1
ATOM 1779 N N . VAL B 1 49 ? 6.992 -22.5 -15.18 1 95.12 49 VAL B N 1
ATOM 1780 C CA . VAL B 1 49 ? 7.324 -23.5 -16.188 1 95.12 49 VAL B CA 1
ATOM 1781 C C . VAL B 1 49 ? 8.398 -22.953 -17.125 1 95.12 49 VAL B C 1
ATOM 1783 O O . VAL B 1 49 ? 8.422 -21.75 -17.422 1 95.12 49 VAL B O 1
ATOM 1786 N N . GLY B 1 50 ? 9.297 -23.844 -17.609 1 92.88 50 GLY B N 1
ATOM 1787 C CA . GLY B 1 50 ? 10.234 -23.562 -18.688 1 92.88 50 GLY B CA 1
ATOM 1788 C C . GLY B 1 50 ? 11.469 -22.812 -18.203 1 92.88 50 GLY B C 1
ATOM 1789 O O . GLY B 1 50 ? 11.555 -22.422 -17.031 1 92.88 50 GLY B O 1
ATOM 1790 N N . ARG B 1 51 ? 12.383 -22.562 -19.156 1 91.62 51 ARG B N 1
ATOM 1791 C CA . ARG B 1 51 ? 13.625 -21.859 -18.891 1 91.62 51 ARG B CA 1
ATOM 1792 C C . ARG B 1 51 ? 13.367 -20.375 -18.625 1 91.62 51 ARG B C 1
ATOM 1794 O O . ARG B 1 51 ? 14.086 -19.75 -17.828 1 91.62 51 ARG B O 1
ATOM 1801 N N . GLU B 1 52 ? 12.281 -19.969 -19.25 1 91.75 52 GLU B N 1
ATOM 1802 C CA . GLU B 1 52 ? 11.93 -18.562 -19.078 1 91.75 52 GLU B CA 1
ATOM 1803 C C . GLU B 1 52 ? 11.203 -18.328 -17.766 1 91.75 52 GLU B C 1
ATOM 1805 O O . GLU B 1 52 ? 10.984 -17.188 -17.359 1 91.75 52 GLU B O 1
ATOM 1810 N N . ARG B 1 53 ? 10.867 -19.438 -17.094 1 94.81 53 ARG B N 1
ATOM 1811 C CA . ARG B 1 53 ? 10.258 -19.391 -15.773 1 94.81 53 ARG B CA 1
ATOM 1812 C C . ARG B 1 53 ? 8.945 -18.625 -15.805 1 94.81 53 ARG B C 1
ATOM 1814 O O . ARG B 1 53 ? 8.734 -17.719 -14.992 1 94.81 53 ARG B O 1
ATOM 1821 N N . LEU B 1 54 ? 8.062 -18.953 -16.656 1 97.25 54 LEU B N 1
ATOM 1822 C CA . LEU B 1 54 ? 6.773 -18.297 -16.844 1 97.25 54 LEU B CA 1
ATOM 1823 C C . LEU B 1 54 ? 5.734 -18.891 -15.883 1 97.25 54 LEU B C 1
ATOM 1825 O O . LEU B 1 54 ? 5.715 -20.094 -15.648 1 97.25 54 LEU B O 1
ATOM 1829 N N . LEU B 1 55 ? 4.871 -18.062 -15.445 1 97.5 55 LEU B N 1
ATOM 1830 C CA . LEU B 1 55 ? 3.785 -18.484 -14.57 1 97.5 55 LEU B CA 1
ATOM 1831 C C . LEU B 1 55 ? 2.598 -18.984 -15.391 1 97.5 55 LEU B C 1
ATOM 1833 O O . LEU B 1 55 ? 2.152 -18.312 -16.312 1 97.5 55 LEU B O 1
ATOM 1837 N N . ASN B 1 56 ? 2.139 -20.219 -15.055 1 97.75 56 ASN B N 1
ATOM 1838 C CA . ASN B 1 56 ? 0.947 -20.828 -15.641 1 97.75 56 ASN B CA 1
ATOM 1839 C C . ASN B 1 56 ? 0.067 -21.484 -14.57 1 97.75 56 ASN B C 1
ATOM 1841 O O . ASN B 1 56 ? 0.575 -22.062 -13.617 1 97.75 56 ASN B O 1
ATOM 1845 N N . GLY B 1 57 ? -1.275 -21.266 -14.797 1 97.25 57 GLY B N 1
ATOM 1846 C CA . GLY B 1 57 ? -2.119 -22.016 -13.875 1 97.25 57 GLY B CA 1
ATOM 1847 C C . GLY B 1 57 ? -3.49 -21.391 -13.688 1 97.25 57 GLY B C 1
ATOM 1848 O O . GLY B 1 57 ? -3.971 -20.656 -14.547 1 97.25 57 GLY B O 1
ATOM 1849 N N . THR B 1 58 ? -4.059 -21.859 -12.594 1 96.44 58 THR B N 1
ATOM 1850 C CA . THR B 1 58 ? -5.422 -21.422 -12.305 1 96.44 58 THR B CA 1
ATOM 1851 C C . THR B 1 58 ? -5.59 -21.125 -10.82 1 96.44 58 THR B C 1
ATOM 1853 O O . THR B 1 58 ? -4.805 -21.594 -9.992 1 96.44 58 THR B O 1
ATOM 1856 N N . ILE B 1 59 ? -6.535 -20.266 -10.594 1 93.69 59 ILE B N 1
ATOM 1857 C CA . ILE B 1 59 ? -7.051 -20.062 -9.242 1 93.69 59 ILE B CA 1
ATOM 1858 C C . ILE B 1 59 ? -8.562 -20.25 -9.234 1 93.69 59 ILE B C 1
ATOM 1860 O O . ILE B 1 59 ? -9.266 -19.734 -10.102 1 93.69 59 ILE B O 1
ATOM 1864 N N . ASN B 1 60 ? -9.016 -21.047 -8.32 1 94.19 60 ASN B N 1
ATOM 1865 C CA . ASN B 1 60 ? -10.445 -21.25 -8.133 1 94.19 60 ASN B CA 1
ATOM 1866 C C . ASN B 1 60 ? -10.953 -20.562 -6.871 1 94.19 60 ASN B C 1
ATOM 1868 O O . ASN B 1 60 ? -10.562 -20.922 -5.762 1 94.19 60 ASN B O 1
ATOM 1872 N N . LEU B 1 61 ? -11.773 -19.578 -7.051 1 93.81 61 LEU B N 1
ATOM 1873 C CA . LEU B 1 61 ? -12.414 -18.875 -5.945 1 93.81 61 LEU B CA 1
ATOM 1874 C C . LEU B 1 61 ? -13.789 -19.484 -5.652 1 93.81 61 LEU B C 1
ATOM 1876 O O . LEU B 1 61 ? -14.68 -19.453 -6.504 1 93.81 61 LEU B O 1
ATOM 1880 N N . HIS B 1 62 ? -13.984 -19.938 -4.441 1 93.75 62 HIS B N 1
ATOM 1881 C CA . HIS B 1 62 ? -15.258 -20.547 -4.074 1 93.75 62 HIS B CA 1
ATOM 1882 C C . HIS B 1 62 ? -16.203 -19.516 -3.449 1 93.75 62 HIS B C 1
ATOM 1884 O O . HIS B 1 62 ? -17.359 -19.828 -3.178 1 93.75 62 HIS B O 1
ATOM 1890 N N . VAL B 1 63 ? -15.75 -18.359 -3.268 1 92.94 63 VAL B N 1
ATOM 1891 C CA . VAL B 1 63 ? -16.531 -17.234 -2.775 1 92.94 63 VAL B CA 1
ATOM 1892 C C . VAL B 1 63 ? -16.156 -15.977 -3.557 1 92.94 63 VAL B C 1
ATOM 1894 O O . VAL B 1 63 ? -15.109 -15.93 -4.211 1 92.94 63 VAL B O 1
ATOM 1897 N N . ASP B 1 64 ? -17.031 -15.016 -3.494 1 95.06 64 ASP B N 1
ATOM 1898 C CA . ASP B 1 64 ? -16.641 -13.711 -4.016 1 95.06 64 ASP B CA 1
ATOM 1899 C C . ASP B 1 64 ? -15.531 -13.086 -3.18 1 95.06 64 ASP B C 1
ATOM 1901 O O . ASP B 1 64 ? -15.602 -13.086 -1.949 1 95.06 64 ASP B O 1
ATOM 1905 N N . LEU B 1 65 ? -14.555 -12.617 -3.863 1 93.56 65 LEU B N 1
ATOM 1906 C CA . LEU B 1 65 ? -13.477 -11.891 -3.193 1 93.56 65 LEU B CA 1
ATOM 1907 C C . LEU B 1 65 ? -13.828 -10.422 -3.023 1 93.56 65 LEU B C 1
ATOM 1909 O O . LEU B 1 65 ? -13.539 -9.602 -3.902 1 93.56 65 LEU B O 1
ATOM 1913 N N . ASP B 1 66 ? -14.438 -10.094 -1.896 1 92.56 66 ASP B N 1
ATOM 1914 C CA . ASP B 1 66 ? -14.898 -8.742 -1.599 1 92.56 66 ASP B CA 1
ATOM 1915 C C . ASP B 1 66 ? -14.227 -8.195 -0.342 1 92.56 66 ASP B C 1
ATOM 1917 O O . ASP B 1 66 ? -13.242 -8.758 0.137 1 92.56 66 ASP B O 1
ATOM 1921 N N . ASN B 1 67 ? -14.781 -7.184 0.188 1 90.06 67 ASN B N 1
ATOM 1922 C CA . ASN B 1 67 ? -14.133 -6.469 1.282 1 90.06 67 ASN B CA 1
ATOM 1923 C C . ASN B 1 67 ? -14.367 -7.164 2.621 1 90.06 67 ASN B C 1
ATOM 1925 O O . ASN B 1 67 ? -13.969 -6.652 3.668 1 90.06 67 ASN B O 1
ATOM 1929 N N . ASN B 1 68 ? -14.945 -8.328 2.537 1 90.25 68 ASN B N 1
ATOM 1930 C CA . ASN B 1 68 ? -15 -9.141 3.748 1 90.25 68 ASN B CA 1
ATOM 1931 C C . ASN B 1 68 ? -13.664 -9.82 4.027 1 90.25 68 ASN B C 1
ATOM 1933 O O . ASN B 1 68 ? -13.438 -10.32 5.129 1 90.25 68 ASN B O 1
ATOM 1937 N N . TYR B 1 69 ? -12.812 -9.758 3.051 1 92.88 69 TYR B N 1
ATOM 1938 C CA . TYR B 1 69 ? -11.492 -10.367 3.17 1 92.88 69 TYR B CA 1
ATOM 1939 C C . TYR B 1 69 ? -10.406 -9.297 3.174 1 92.88 69 TYR B C 1
ATOM 1941 O O . TYR B 1 69 ? -10.641 -8.156 2.777 1 92.88 69 TYR B O 1
ATOM 1949 N N . GLU B 1 70 ? -9.305 -9.758 3.664 1 95.38 70 GLU B N 1
ATOM 1950 C CA . GLU B 1 70 ? -8.102 -8.938 3.646 1 95.38 70 GLU B CA 1
ATOM 1951 C C . GLU B 1 70 ? -6.938 -9.672 2.984 1 95.38 70 GLU B C 1
ATOM 1953 O O . GLU B 1 70 ? -6.867 -10.898 3.031 1 95.38 70 GLU B O 1
ATOM 1958 N N . ILE B 1 71 ? -6.145 -8.867 2.373 1 96.56 71 ILE B N 1
ATOM 1959 C CA . ILE B 1 71 ? -4.914 -9.398 1.794 1 96.56 71 ILE B CA 1
ATOM 1960 C C . ILE B 1 71 ? -3.709 -8.703 2.424 1 96.56 71 ILE B C 1
ATOM 1962 O O . ILE B 1 71 ? -3.701 -7.48 2.584 1 96.56 71 ILE B O 1
ATOM 1966 N N . SER B 1 72 ? -2.758 -9.477 2.828 1 97.69 72 SER B N 1
ATOM 1967 C CA . SER B 1 72 ? -1.507 -8.922 3.342 1 97.69 72 SER B CA 1
ATOM 1968 C C . SER B 1 72 ? -0.312 -9.43 2.539 1 97.69 72 SER B C 1
ATOM 1970 O O . SER B 1 72 ? -0.315 -10.562 2.062 1 97.69 72 SER B O 1
ATOM 1972 N N . THR B 1 73 ? 0.627 -8.594 2.383 1 97.88 73 THR B N 1
ATOM 1973 C CA . THR B 1 73 ? 1.894 -8.945 1.752 1 97.88 73 THR B CA 1
ATOM 1974 C C . THR B 1 73 ? 3.07 -8.539 2.635 1 97.88 73 THR B C 1
ATOM 1976 O O . THR B 1 73 ? 3.092 -7.438 3.178 1 97.88 73 THR B O 1
ATOM 1979 N N . ASP B 1 74 ? 3.963 -9.406 2.764 1 97.69 74 ASP B N 1
ATOM 1980 C CA . ASP B 1 74 ? 5.25 -9.172 3.412 1 97.69 74 ASP B CA 1
ATOM 1981 C C . ASP B 1 74 ? 6.406 -9.547 2.486 1 97.69 74 ASP B C 1
ATOM 1983 O O . ASP B 1 74 ? 6.414 -10.625 1.899 1 97.69 74 ASP B O 1
ATOM 1987 N N . VAL B 1 75 ? 7.352 -8.648 2.428 1 97 75 VAL B N 1
ATOM 1988 C CA . VAL B 1 75 ? 8.461 -8.875 1.503 1 97 75 VAL B CA 1
ATOM 1989 C C . VAL B 1 75 ? 9.758 -9.07 2.287 1 97 75 VAL B C 1
ATOM 1991 O O . VAL B 1 75 ? 10.047 -8.312 3.221 1 97 75 VAL B O 1
ATOM 1994 N N . SER B 1 76 ? 10.477 -10.039 1.91 1 97.38 76 SER B N 1
ATOM 1995 C CA . SER B 1 76 ? 11.789 -10.328 2.473 1 97.38 76 SER B CA 1
ATOM 1996 C C . SER B 1 76 ? 12.852 -10.406 1.381 1 97.38 76 SER B C 1
ATOM 1998 O O . SER B 1 76 ? 12.531 -10.594 0.206 1 97.38 76 SER B O 1
ATOM 2000 N N . THR B 1 77 ? 14.055 -10.203 1.786 1 96.31 77 THR B N 1
ATOM 2001 C CA . THR B 1 77 ? 15.203 -10.352 0.9 1 96.31 77 THR B CA 1
ATOM 2002 C C . THR B 1 77 ? 16.203 -11.352 1.471 1 96.31 77 THR B C 1
ATOM 2004 O O . THR B 1 77 ? 16.391 -11.43 2.688 1 96.31 77 THR B O 1
ATOM 2007 N N . LEU B 1 78 ? 16.812 -12.07 0.544 1 96.5 78 LEU B N 1
ATOM 2008 C CA . LEU B 1 78 ? 17.812 -13.023 0.991 1 96.5 78 LEU B CA 1
ATOM 2009 C C . LEU B 1 78 ? 19.172 -12.336 1.183 1 96.5 78 LEU B C 1
ATOM 2011 O O . LEU B 1 78 ? 19.75 -11.836 0.221 1 96.5 78 LEU B O 1
ATOM 2015 N N . LEU B 1 79 ? 19.547 -12.258 2.369 1 93.12 79 LEU B N 1
ATOM 2016 C CA . LEU B 1 79 ? 20.828 -11.672 2.738 1 93.12 79 LEU B CA 1
ATOM 2017 C C . LEU B 1 79 ? 21.672 -12.664 3.531 1 93.12 79 LEU B C 1
ATOM 2019 O O . LEU B 1 79 ? 21.219 -13.195 4.547 1 93.12 79 LEU B O 1
ATOM 2023 N N . ASN B 1 80 ? 22.859 -12.961 3.031 1 93.62 80 ASN B N 1
ATOM 2024 C CA . ASN B 1 80 ? 23.797 -13.875 3.682 1 93.62 80 ASN B CA 1
ATOM 2025 C C . ASN B 1 80 ? 23.156 -15.234 3.957 1 93.62 80 ASN B C 1
ATOM 2027 O O . ASN B 1 80 ? 23.266 -15.766 5.059 1 93.62 80 ASN B O 1
ATOM 2031 N N . GLY B 1 81 ? 22.359 -15.711 3.07 1 94.19 81 GLY B N 1
ATOM 2032 C CA . GLY B 1 81 ? 21.797 -17.047 3.125 1 94.19 81 GLY B CA 1
ATOM 2033 C C . GLY B 1 81 ? 20.531 -17.125 3.971 1 94.19 81 GLY B C 1
ATOM 2034 O O . GLY B 1 81 ? 19.953 -18.203 4.133 1 94.19 81 GLY B O 1
ATOM 2035 N N . GLU B 1 82 ? 20.109 -15.992 4.52 1 96.81 82 GLU B N 1
ATOM 2036 C CA . GLU B 1 82 ? 18.906 -15.969 5.348 1 96.81 82 GLU B CA 1
ATOM 2037 C C . GLU B 1 82 ? 17.906 -14.93 4.84 1 96.81 82 GLU B C 1
ATOM 2039 O O . GLU B 1 82 ? 18.297 -13.852 4.387 1 96.81 82 GLU B O 1
ATOM 2044 N N . TRP B 1 83 ? 16.641 -15.305 4.93 1 97.06 83 TRP B N 1
ATOM 2045 C CA . TRP B 1 83 ? 15.609 -14.344 4.578 1 97.06 83 TRP B CA 1
ATOM 2046 C C . TRP B 1 83 ? 15.445 -13.297 5.672 1 97.06 83 TRP B C 1
ATOM 2048 O O . TRP B 1 83 ? 15.195 -13.633 6.832 1 97.06 83 TRP B O 1
ATOM 2058 N N . GLU B 1 84 ? 15.57 -12.055 5.27 1 95.44 84 GLU B N 1
ATOM 2059 C CA . GLU B 1 84 ? 15.398 -10.93 6.184 1 95.44 84 GLU B CA 1
ATOM 2060 C C . GLU B 1 84 ? 14.273 -10.008 5.715 1 95.44 84 GLU B C 1
ATOM 2062 O O . GLU B 1 84 ? 14.141 -9.75 4.52 1 95.44 84 GLU B O 1
ATOM 2067 N N . SER B 1 85 ? 13.57 -9.523 6.734 1 93.94 85 SER B N 1
ATOM 2068 C CA . SER B 1 85 ? 12.492 -8.609 6.375 1 93.94 85 SER B CA 1
ATOM 2069 C C . SER B 1 85 ? 13.031 -7.363 5.68 1 93.94 85 SER B C 1
ATOM 2071 O O . SER B 1 85 ? 14.039 -6.793 6.109 1 93.94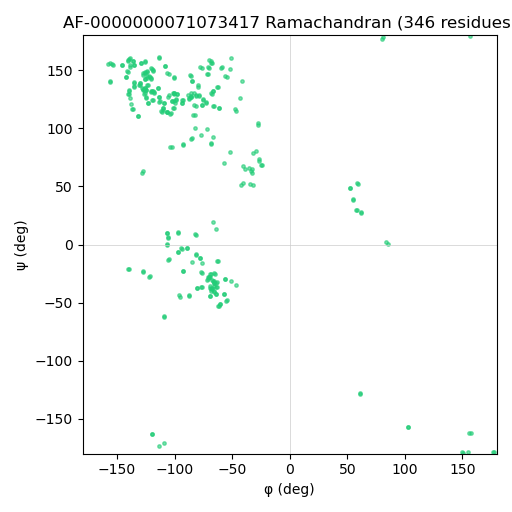 85 SER B O 1
ATOM 2073 N N . SER B 1 86 ? 12.383 -6.984 4.629 1 92.75 86 SER B N 1
ATOM 2074 C CA . SER B 1 86 ? 12.734 -5.742 3.945 1 92.75 86 SER B CA 1
ATOM 2075 C C . SER B 1 86 ? 11.953 -4.559 4.516 1 92.75 86 SER B C 1
ATOM 2077 O O . SER B 1 86 ? 12.086 -3.434 4.031 1 92.75 86 SER B O 1
ATOM 2079 N N . ASN B 1 87 ? 11.047 -4.844 5.488 1 90.44 87 ASN B N 1
ATOM 2080 C CA . ASN B 1 87 ? 10.148 -3.848 6.062 1 90.44 87 ASN B CA 1
ATOM 2081 C C . ASN B 1 87 ? 9.211 -3.271 5.008 1 90.44 87 ASN B C 1
ATOM 2083 O O . ASN B 1 87 ? 8.938 -2.07 5.004 1 90.44 87 ASN B O 1
ATOM 2087 N N . ILE B 1 88 ? 8.938 -4.039 4.023 1 93.94 88 ILE B N 1
ATOM 2088 C CA . ILE B 1 88 ? 7.883 -3.766 3.049 1 93.94 88 ILE B CA 1
ATOM 2089 C C . ILE B 1 88 ? 6.672 -4.652 3.334 1 93.94 88 ILE B C 1
ATOM 2091 O O . ILE B 1 88 ? 6.746 -5.875 3.205 1 93.94 88 ILE B O 1
ATOM 2095 N N . ARG B 1 89 ? 5.605 -3.949 3.752 1 96.5 89 ARG B N 1
ATOM 2096 C CA . ARG B 1 89 ? 4.379 -4.648 4.121 1 96.5 89 ARG B CA 1
ATOM 2097 C C . ARG B 1 89 ? 3.148 -3.867 3.67 1 96.5 89 ARG B C 1
ATOM 2099 O O . ARG B 1 89 ? 3.143 -2.635 3.701 1 96.5 89 ARG B O 1
ATOM 2106 N N . ALA B 1 90 ? 2.191 -4.594 3.283 1 97.25 90 ALA B N 1
ATOM 2107 C CA . ALA B 1 90 ? 0.881 -4.027 2.971 1 97.25 90 ALA B CA 1
ATOM 2108 C C . ALA B 1 90 ? -0.241 -4.926 3.484 1 97.25 90 ALA B C 1
ATOM 2110 O O . ALA B 1 90 ? -0.172 -6.152 3.357 1 97.25 90 ALA B O 1
ATOM 2111 N N . GLN B 1 91 ? -1.147 -4.367 4.113 1 97.44 91 GLN B N 1
ATOM 2112 C CA . GLN B 1 91 ? -2.367 -5.035 4.551 1 97.44 91 GLN B CA 1
ATOM 2113 C C . GLN B 1 91 ? -3.598 -4.172 4.281 1 97.44 91 GLN B C 1
ATOM 2115 O O . GLN B 1 91 ? -3.723 -3.074 4.824 1 97.44 91 GLN B O 1
ATOM 2120 N N . TYR B 1 92 ? -4.441 -4.664 3.447 1 96.62 92 TYR B N 1
ATOM 2121 C CA . TYR B 1 92 ? -5.637 -3.934 3.035 1 96.62 92 TYR B CA 1
ATOM 2122 C C . TYR B 1 92 ? -6.836 -4.867 2.928 1 96.62 92 TYR B C 1
ATOM 2124 O O . TYR B 1 92 ? -6.676 -6.082 2.787 1 96.62 92 TYR B O 1
ATOM 2132 N N . LYS B 1 93 ? -8.023 -4.242 3.012 1 94.19 93 LYS B N 1
ATOM 2133 C CA . LYS B 1 93 ? -9.18 -4.973 2.498 1 94.19 93 LYS B CA 1
ATOM 2134 C C . LYS B 1 93 ? -8.992 -5.328 1.024 1 94.19 93 LYS B C 1
ATOM 2136 O O . LYS B 1 93 ? -8.281 -4.625 0.297 1 94.19 93 LYS B O 1
ATOM 2141 N N . THR B 1 94 ? -9.57 -6.305 0.637 1 94.25 94 THR B N 1
ATOM 2142 C CA . THR B 1 94 ? -9.289 -6.957 -0.637 1 94.25 94 THR B CA 1
ATOM 2143 C C . THR B 1 94 ? -9.406 -5.969 -1.791 1 94.25 94 THR B C 1
ATOM 2145 O O . THR B 1 94 ? -8.5 -5.844 -2.609 1 94.25 94 THR B O 1
ATOM 2148 N N . CYS B 1 95 ? -10.469 -5.227 -1.834 1 93.5 95 CYS B N 1
ATOM 2149 C CA . CYS B 1 95 ? -10.68 -4.355 -2.984 1 93.5 95 CYS B CA 1
ATOM 2150 C C . CYS B 1 95 ? -9.641 -3.238 -3.018 1 93.5 95 CYS B C 1
ATOM 2152 O O . CYS B 1 95 ? -9.188 -2.842 -4.09 1 93.5 95 CYS B O 1
ATOM 2154 N N . MET B 1 96 ? -9.305 -2.75 -1.889 1 92.88 96 MET B N 1
ATOM 2155 C CA . MET B 1 96 ? -8.25 -1.751 -1.811 1 92.88 96 MET B CA 1
ATOM 2156 C C . MET B 1 96 ? -6.91 -2.34 -2.248 1 92.88 96 MET B C 1
ATOM 2158 O O . MET B 1 96 ? -6.164 -1.71 -3 1 92.88 96 MET B O 1
ATOM 2162 N N . TYR B 1 97 ? -6.66 -3.49 -1.83 1 95.94 97 TYR B N 1
ATOM 2163 C CA . TYR B 1 97 ? -5.418 -4.156 -2.207 1 95.94 97 TYR B CA 1
ATOM 2164 C C . TYR B 1 97 ? -5.332 -4.332 -3.717 1 95.94 97 TYR B C 1
ATOM 2166 O O . TYR B 1 97 ? -4.301 -4.031 -4.324 1 95.94 97 TYR B O 1
ATOM 2174 N N . LEU B 1 98 ? -6.375 -4.879 -4.266 1 95 98 LEU B N 1
ATOM 2175 C CA . LEU B 1 98 ? -6.398 -5.102 -5.707 1 95 98 LEU B CA 1
ATOM 2176 C C . LEU B 1 98 ? -6.188 -3.793 -6.465 1 95 98 LEU B C 1
ATOM 2178 O O . LEU B 1 98 ? -5.383 -3.732 -7.398 1 95 98 LEU B O 1
ATOM 2182 N N . SER B 1 99 ? -6.809 -2.783 -6.031 1 91.06 99 SER B N 1
ATOM 2183 C CA . SER B 1 99 ? -6.742 -1.49 -6.703 1 91.06 99 SER B CA 1
ATOM 2184 C C . SER B 1 99 ? -5.355 -0.868 -6.562 1 91.06 99 SER B C 1
ATOM 2186 O O . SER B 1 99 ? -4.785 -0.386 -7.547 1 91.06 99 SER B O 1
ATOM 2188 N N . ILE B 1 100 ? -4.77 -0.912 -5.371 1 90.88 100 ILE B N 1
ATOM 2189 C CA . ILE B 1 100 ? -3.531 -0.201 -5.078 1 90.88 100 ILE B CA 1
ATOM 2190 C C . ILE B 1 100 ? -2.34 -0.997 -5.602 1 90.88 100 ILE B C 1
ATOM 2192 O O . ILE B 1 100 ? -1.381 -0.421 -6.121 1 90.88 100 ILE B O 1
ATOM 2196 N N . ILE B 1 101 ? -2.404 -2.25 -5.508 1 93.81 101 ILE B N 1
ATOM 2197 C CA . ILE B 1 101 ? -1.208 -3.047 -5.766 1 93.81 101 ILE B CA 1
ATOM 2198 C C . ILE B 1 101 ? -1.369 -3.807 -7.082 1 93.81 101 ILE B C 1
ATOM 2200 O O . ILE B 1 101 ? -0.657 -3.537 -8.055 1 93.81 101 ILE B O 1
ATOM 2204 N N . TYR B 1 102 ? -2.373 -4.688 -7.125 1 94.94 102 TYR B N 1
ATOM 2205 C CA . TYR B 1 102 ? -2.498 -5.57 -8.281 1 94.94 102 TYR B CA 1
ATOM 2206 C C . TYR B 1 102 ? -2.721 -4.773 -9.555 1 94.94 102 TYR B C 1
ATOM 2208 O O . TYR B 1 102 ? -1.948 -4.887 -10.516 1 94.94 102 TYR B O 1
ATOM 2216 N N . ASP B 1 103 ? -3.703 -3.902 -9.578 1 93.06 103 ASP B N 1
ATOM 2217 C CA . ASP B 1 103 ? -4.109 -3.191 -10.789 1 93.06 103 ASP B CA 1
ATOM 2218 C C . ASP B 1 103 ? -3.012 -2.246 -11.266 1 93.06 103 ASP B C 1
ATOM 2220 O O . ASP B 1 103 ? -2.799 -2.09 -12.469 1 93.06 103 ASP B O 1
ATOM 2224 N N . ASN B 1 104 ? -2.303 -1.719 -10.406 1 89 104 ASN B N 1
ATOM 2225 C CA . ASN B 1 104 ? -1.367 -0.667 -10.789 1 89 104 ASN B CA 1
ATOM 2226 C C . ASN B 1 104 ? 0.015 -1.233 -11.102 1 89 104 ASN B C 1
ATOM 2228 O O . ASN B 1 104 ? 0.761 -0.659 -11.898 1 89 104 ASN B O 1
ATOM 2232 N N . TYR B 1 105 ? 0.301 -2.391 -10.562 1 90.56 105 TYR B N 1
ATOM 2233 C CA . TYR B 1 105 ? 1.707 -2.768 -10.656 1 90.56 105 TYR B CA 1
ATOM 2234 C C . TYR B 1 105 ? 1.86 -4.156 -11.258 1 90.56 105 TYR B C 1
ATOM 2236 O O . TYR B 1 105 ? 2.896 -4.473 -11.852 1 90.56 105 TYR B O 1
ATOM 2244 N N . PHE B 1 106 ? 0.829 -4.992 -11.172 1 93.88 106 PHE B N 1
ATOM 2245 C CA . PHE B 1 106 ? 1.087 -6.375 -11.547 1 93.88 106 PHE B CA 1
ATOM 2246 C C . PHE B 1 106 ? 0.161 -6.809 -12.68 1 93.88 106 PHE B C 1
ATOM 2248 O O . PHE B 1 106 ? 0.506 -7.691 -13.469 1 93.88 106 PHE B O 1
ATOM 2255 N N . ALA B 1 107 ? -1.009 -6.215 -12.781 1 95.25 107 ALA B N 1
ATOM 2256 C CA . ALA B 1 107 ? -1.993 -6.629 -13.773 1 95.25 107 ALA B CA 1
ATOM 2257 C C . ALA B 1 107 ? -1.409 -6.566 -15.188 1 95.25 107 ALA B C 1
ATOM 2259 O O . ALA B 1 107 ? -1.762 -7.375 -16.047 1 95.25 107 ALA B O 1
ATOM 2260 N N . VAL B 1 108 ? -0.492 -5.691 -15.422 1 94.31 108 VAL B N 1
ATOM 2261 C CA . VAL B 1 108 ? 0.089 -5.465 -16.734 1 94.31 108 VAL B CA 1
ATOM 2262 C C . VAL B 1 108 ? 0.859 -6.707 -17.188 1 94.31 108 VAL B C 1
ATOM 2264 O O . VAL B 1 108 ? 1.039 -6.938 -18.391 1 94.31 108 VAL B O 1
ATOM 2267 N N . SER B 1 109 ? 1.315 -7.484 -16.281 1 95.44 109 SER B N 1
ATOM 2268 C CA . SER B 1 109 ? 2.086 -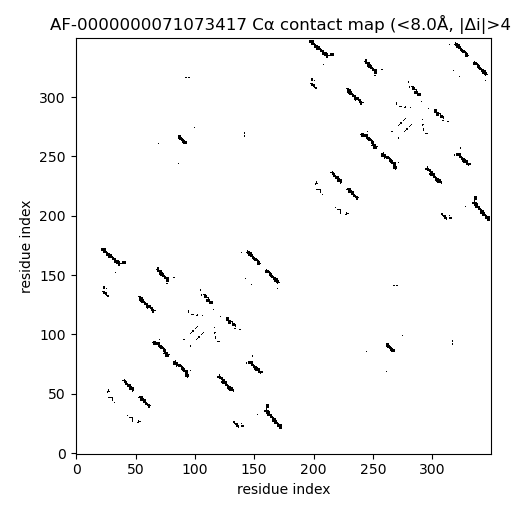8.68 -16.594 1 95.44 109 SER B CA 1
ATOM 2269 C C . SER B 1 109 ? 1.183 -9.812 -17.094 1 95.44 109 SER B C 1
ATOM 2271 O O . SER B 1 109 ? 1.654 -10.766 -17.703 1 95.44 109 SER B O 1
ATOM 2273 N N . PHE B 1 110 ? -0.097 -9.742 -16.703 1 96.94 110 PHE B N 1
ATOM 2274 C CA . PHE B 1 110 ? -1.03 -10.82 -17 1 96.94 110 PHE B CA 1
ATOM 2275 C C . PHE B 1 110 ? -1.758 -10.555 -18.312 1 96.94 110 PHE B C 1
ATOM 2277 O O . PHE B 1 110 ? -2.916 -10.133 -18.312 1 96.94 110 PHE B O 1
ATOM 2284 N N . LYS B 1 111 ? -1.171 -10.938 -19.375 1 96.62 111 LYS B N 1
ATOM 2285 C CA . LYS B 1 111 ? -1.685 -10.633 -20.703 1 96.62 111 LYS B CA 1
ATOM 2286 C C . LYS B 1 111 ? -2.691 -11.68 -21.172 1 96.62 111 LYS B C 1
ATOM 2288 O O . LYS B 1 111 ? -3.707 -11.344 -21.781 1 96.62 111 LYS B O 1
ATOM 2293 N N . ASP B 1 112 ? -2.4 -12.875 -20.969 1 97.94 112 ASP B N 1
ATOM 2294 C CA . ASP B 1 112 ? -3.305 -13.977 -21.281 1 97.94 112 ASP B CA 1
ATOM 2295 C C . ASP B 1 112 ? -3.959 -14.531 -20.016 1 97.94 112 ASP B C 1
ATOM 2297 O O . ASP B 1 112 ? -3.475 -15.5 -19.438 1 97.94 112 ASP B O 1
ATOM 2301 N N . THR B 1 113 ? -5.059 -13.867 -19.594 1 98.19 113 THR B N 1
ATOM 2302 C CA . THR B 1 113 ? -5.738 -14.219 -18.359 1 98.19 113 THR B CA 1
ATOM 2303 C C . THR B 1 113 ? -7.203 -13.805 -18.406 1 98.19 113 THR B C 1
ATOM 2305 O O . THR B 1 113 ? -7.582 -12.922 -19.188 1 98.19 113 THR B O 1
ATOM 2308 N N . ASN B 1 114 ? -8.023 -14.461 -17.641 1 97.94 114 ASN B N 1
ATOM 2309 C CA . ASN B 1 114 ? -9.383 -13.977 -17.422 1 97.94 114 ASN B CA 1
ATOM 2310 C C . ASN B 1 114 ? -9.547 -13.383 -16.016 1 97.94 114 ASN B C 1
ATOM 2312 O O . ASN B 1 114 ? -10.672 -13.148 -15.578 1 97.94 114 ASN B O 1
ATOM 2316 N N . ILE B 1 115 ? -8.438 -13.203 -15.281 1 96.06 115 ILE B N 1
ATOM 2317 C CA . ILE B 1 115 ?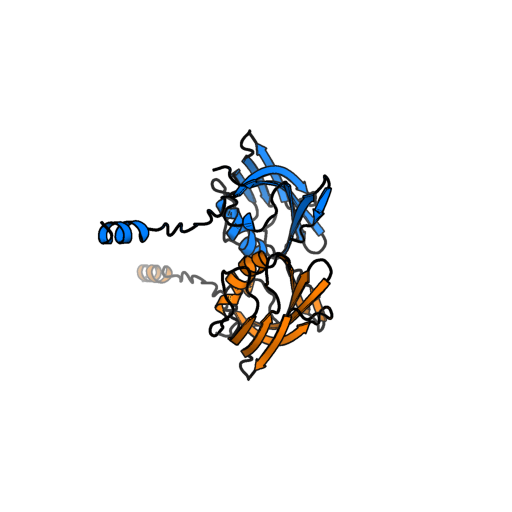 -8.477 -12.477 -14.016 1 96.06 115 ILE B CA 1
ATOM 2318 C C . ILE B 1 115 ? -8.82 -11.016 -14.266 1 96.06 115 ILE B C 1
ATOM 2320 O O . ILE B 1 115 ? -8.078 -10.312 -14.961 1 96.06 115 ILE B O 1
ATOM 2324 N N . PRO B 1 116 ? -9.898 -10.586 -13.703 1 95.38 116 PRO B N 1
ATOM 2325 C CA . PRO B 1 116 ? -10.281 -9.203 -13.992 1 95.38 116 PRO B CA 1
ATOM 2326 C C . PRO B 1 116 ? -9.359 -8.18 -13.336 1 95.38 116 PRO B C 1
ATOM 2328 O O . PRO B 1 116 ? -8.688 -8.5 -12.344 1 95.38 116 PRO B O 1
ATOM 2331 N N . SER B 1 117 ? -9.273 -7.039 -13.938 1 93.94 117 SER B N 1
ATOM 2332 C CA . SER B 1 117 ? -8.609 -5.863 -13.383 1 93.94 117 SER B CA 1
ATOM 2333 C C . SER B 1 117 ? -9.586 -4.703 -13.219 1 93.94 117 SER B C 1
ATOM 2335 O O . SER B 1 117 ? -10.586 -4.621 -13.938 1 93.94 117 SER B O 1
ATOM 2337 N N . ARG B 1 118 ? -9.305 -3.869 -12.188 1 92.06 118 ARG B N 1
ATOM 2338 C CA . ARG B 1 118 ? -10.086 -2.668 -11.914 1 92.06 118 ARG B CA 1
ATOM 2339 C C . ARG B 1 118 ? -11.555 -3.01 -11.68 1 92.06 118 ARG B C 1
ATOM 2341 O O . ARG B 1 118 ? -12.445 -2.307 -12.156 1 92.06 118 ARG B O 1
ATOM 2348 N N . THR B 1 119 ? -11.719 -4.246 -11.156 1 92.56 119 THR B N 1
ATOM 2349 C CA . THR B 1 119 ? -13.039 -4.734 -10.789 1 92.56 119 THR B CA 1
ATOM 2350 C C . THR B 1 119 ? -13.031 -5.297 -9.367 1 92.56 119 THR B C 1
ATOM 2352 O O . THR B 1 119 ? -12.117 -6.023 -8.992 1 92.56 119 THR B O 1
ATOM 2355 N N . CYS B 1 120 ? -14.039 -5.016 -8.641 1 92.25 120 CYS B N 1
ATOM 2356 C CA . CYS B 1 120 ? -14.242 -5.566 -7.305 1 92.25 120 CYS B CA 1
ATOM 2357 C C . CYS B 1 120 ? -15.711 -5.547 -6.914 1 92.25 120 CYS B C 1
ATOM 2359 O O . CYS B 1 120 ? -16.406 -4.562 -7.168 1 92.25 120 CYS B O 1
ATOM 2361 N N . PRO B 1 121 ? -16.25 -6.547 -6.273 1 95.12 121 PRO B N 1
ATOM 2362 C CA . PRO B 1 121 ? -15.539 -7.785 -5.922 1 95.12 121 PRO B CA 1
ATOM 2363 C C . PRO B 1 121 ? -15.188 -8.633 -7.145 1 95.12 121 PRO B C 1
ATOM 2365 O O . PRO B 1 121 ? -15.797 -8.469 -8.203 1 95.12 121 PRO B O 1
ATOM 2368 N N . ILE B 1 122 ? -14.133 -9.492 -6.965 1 95.94 122 ILE B N 1
ATOM 2369 C CA . ILE B 1 122 ? -13.93 -10.562 -7.934 1 95.94 122 ILE B CA 1
ATOM 2370 C C . ILE B 1 122 ? -14.898 -11.703 -7.66 1 95.94 122 ILE B C 1
ATOM 2372 O O . ILE B 1 122 ? -14.914 -12.258 -6.559 1 95.94 122 ILE B O 1
ATOM 2376 N N . LYS B 1 123 ? -15.594 -12.102 -8.648 1 97.19 123 LYS B N 1
ATOM 2377 C CA . LYS B 1 123 ? -16.641 -13.102 -8.477 1 97.19 123 LYS B CA 1
ATOM 2378 C C . LYS B 1 123 ? -16.047 -14.5 -8.32 1 97.19 123 LYS B C 1
ATOM 2380 O O . LYS B 1 123 ? -14.961 -14.781 -8.828 1 97.19 123 LYS B O 1
ATOM 2385 N N . LYS B 1 124 ? -16.828 -15.242 -7.617 1 96.94 124 LYS B N 1
ATOM 2386 C CA . LYS B 1 124 ? -16.469 -16.656 -7.539 1 96.94 124 LYS B CA 1
ATOM 2387 C C . LYS B 1 124 ? -16.328 -17.266 -8.93 1 96.94 124 LYS B C 1
ATOM 2389 O O . LYS B 1 124 ? -17.062 -16.891 -9.852 1 96.94 124 LYS B O 1
ATOM 2394 N N . GLY B 1 125 ? -15.375 -18.172 -9.039 1 97.06 125 GLY B N 1
ATOM 2395 C CA . GLY B 1 125 ? -15.148 -18.797 -10.328 1 97.06 125 GLY B CA 1
ATOM 2396 C C . GLY B 1 125 ? -13.703 -19.219 -10.547 1 97.06 125 GLY B C 1
ATOM 2397 O O . GLY B 1 125 ? -12.867 -19.078 -9.648 1 97.06 125 GLY B O 1
ATOM 2398 N N . GLU B 1 126 ? -13.555 -19.75 -11.703 1 97.56 126 GLU B N 1
ATOM 2399 C CA . GLU B 1 126 ? -12.227 -20.203 -12.094 1 97.5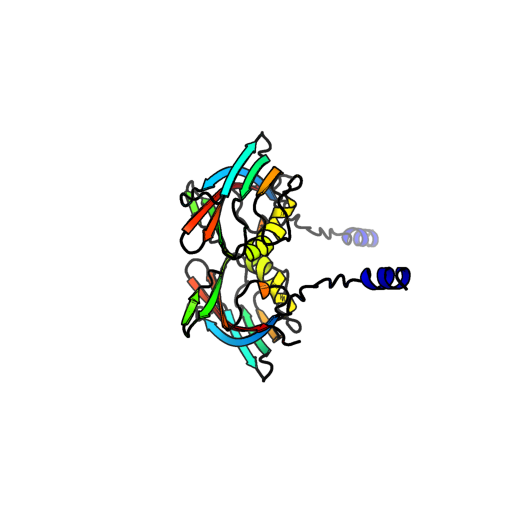6 126 GLU B CA 1
ATOM 2400 C C . GLU B 1 126 ? -11.523 -19.156 -12.961 1 97.56 126 GLU B C 1
ATOM 2402 O O . 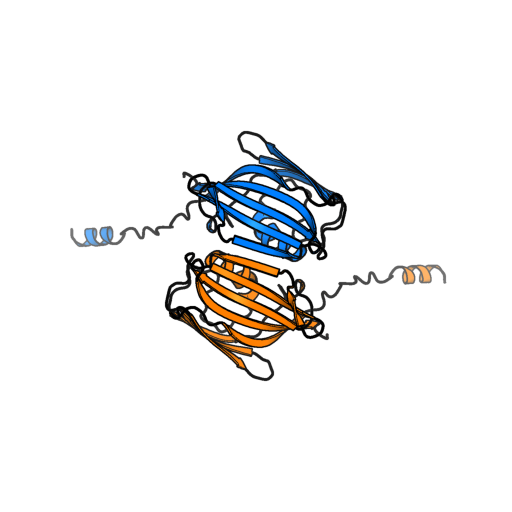GLU B 1 126 ? -12.094 -18.656 -13.93 1 97.56 126 GLU B O 1
ATOM 2407 N N . TYR B 1 127 ? -10.352 -18.844 -12.594 1 97.62 127 TYR B N 1
ATOM 2408 C CA . TYR B 1 127 ? -9.523 -17.891 -13.328 1 97.62 127 TYR B CA 1
ATOM 2409 C C . TYR B 1 127 ? -8.188 -18.516 -13.719 1 97.62 127 TYR B C 1
ATOM 2411 O O . TYR B 1 127 ? -7.652 -19.359 -12.992 1 97.62 127 TYR B O 1
ATOM 2419 N N . TYR B 1 128 ? -7.684 -18.062 -14.852 1 98.38 128 TYR B N 1
ATOM 2420 C CA . TYR B 1 128 ? -6.43 -18.641 -15.336 1 98.38 128 TYR B CA 1
ATOM 2421 C C . TYR B 1 128 ? -5.426 -17.531 -15.672 1 98.38 128 TYR B C 1
ATOM 2423 O O . TYR B 1 128 ? -5.809 -16.391 -15.898 1 98.38 128 TYR B O 1
ATOM 2431 N N . ALA B 1 129 ? -4.203 -17.875 -15.648 1 97.88 129 ALA B N 1
ATOM 2432 C CA . ALA B 1 129 ? -3.104 -17.094 -16.219 1 97.88 129 ALA B CA 1
ATOM 2433 C C . ALA B 1 129 ? -2.148 -17.984 -17 1 97.88 129 ALA B C 1
ATOM 2435 O O . ALA B 1 129 ? -1.804 -19.094 -16.547 1 97.88 129 ALA B O 1
ATOM 2436 N N . ARG B 1 130 ? -1.788 -17.469 -18.156 1 97.94 130 ARG B N 1
ATOM 2437 C CA . ARG B 1 130 ? -0.913 -18.25 -19.031 1 97.94 130 ARG B CA 1
ATOM 2438 C C . ARG B 1 130 ? 0.315 -17.438 -19.438 1 97.94 130 ARG B C 1
ATOM 2440 O O . ARG B 1 130 ? 0.202 -16.266 -19.797 1 97.94 130 ARG B O 1
ATOM 2447 N N . ASN B 1 131 ? 1.438 -18.125 -19.297 1 97.25 131 ASN B N 1
ATOM 2448 C CA . ASN B 1 131 ? 2.709 -17.594 -19.781 1 97.25 131 ASN B CA 1
ATOM 2449 C C . ASN B 1 131 ? 2.975 -16.188 -19.25 1 97.25 131 ASN B C 1
ATOM 2451 O O . ASN B 1 131 ? 3.307 -15.289 -20.016 1 97.25 131 ASN B O 1
ATOM 2455 N N . VAL B 1 132 ? 2.816 -16.016 -17.969 1 97.06 132 VAL B N 1
ATOM 2456 C CA . VAL B 1 132 ? 3.008 -14.703 -17.359 1 97.06 132 VAL B CA 1
ATOM 2457 C C . VAL B 1 132 ? 4.492 -14.469 -17.094 1 97.06 132 VAL B C 1
ATOM 2459 O O . VAL B 1 132 ? 5.133 -15.234 -16.359 1 97.06 132 VAL B O 1
ATOM 2462 N N . GLU B 1 133 ? 4.984 -13.453 -17.703 1 94.38 133 GLU B N 1
ATOM 2463 C CA . GLU B 1 133 ? 6.273 -12.867 -17.344 1 94.38 133 GLU B CA 1
ATOM 2464 C C . GLU B 1 133 ? 6.09 -11.594 -16.516 1 94.38 133 GLU B C 1
ATOM 2466 O O . GLU B 1 133 ? 5.477 -10.633 -16.984 1 94.38 133 GLU B O 1
ATOM 2471 N N . LEU B 1 134 ? 6.676 -11.609 -15.367 1 92.25 134 LEU B N 1
ATOM 2472 C CA . LEU B 1 134 ? 6.477 -10.445 -14.508 1 92.25 134 LEU B CA 1
ATOM 2473 C C . LEU B 1 134 ? 7.246 -9.242 -15.039 1 92.25 134 LEU B C 1
ATOM 2475 O O . LEU B 1 134 ? 8.461 -9.305 -15.219 1 92.25 134 LEU B O 1
ATOM 2479 N N . ILE B 1 135 ? 6.555 -8.227 -15.289 1 89.69 135 ILE B N 1
ATOM 2480 C CA . ILE B 1 135 ? 7.133 -6.957 -15.719 1 89.69 135 ILE B CA 1
ATOM 2481 C C . ILE B 1 135 ? 7.496 -6.117 -14.492 1 89.69 135 ILE B C 1
ATOM 2483 O O . ILE B 1 135 ? 6.637 -5.816 -13.664 1 89.69 135 ILE B O 1
ATOM 2487 N N . ALA B 1 136 ? 8.719 -5.707 -14.461 1 88.38 136 ALA B N 1
ATOM 2488 C CA . ALA B 1 136 ? 9.25 -5.117 -13.234 1 88.38 136 ALA B CA 1
ATOM 2489 C C . ALA B 1 136 ? 9.375 -3.604 -13.367 1 88.38 136 ALA B C 1
ATOM 2491 O O . ALA B 1 136 ? 9.758 -2.92 -12.414 1 88.38 136 ALA B O 1
ATOM 2492 N N . ASP B 1 137 ? 8.992 -2.928 -14.328 1 82.62 137 ASP B N 1
ATOM 2493 C CA . ASP B 1 137 ? 9.305 -1.548 -14.688 1 82.62 137 ASP B CA 1
ATOM 2494 C C . ASP B 1 137 ? 8.727 -0.571 -13.664 1 82.62 137 ASP B C 1
ATOM 2496 O O . ASP B 1 137 ? 9.336 0.454 -13.359 1 82.62 137 ASP B O 1
ATOM 2500 N N . ASN B 1 138 ? 7.691 -0.96 -13.148 1 81.75 138 ASN B N 1
ATOM 2501 C CA . ASN B 1 138 ? 7.016 0.062 -12.352 1 81.75 138 ASN B CA 1
ATOM 2502 C C . ASN B 1 138 ? 7.164 -0.199 -10.859 1 81.75 138 ASN B C 1
ATOM 2504 O O . ASN B 1 138 ? 6.676 0.579 -10.039 1 81.75 138 ASN B O 1
ATOM 2508 N N . TRP B 1 139 ? 7.879 -1.276 -10.492 1 85.88 139 TRP B N 1
ATOM 2509 C CA . TRP B 1 139 ? 7.902 -1.543 -9.055 1 85.88 139 TRP B CA 1
ATOM 2510 C C . TRP B 1 139 ? 9.289 -2.006 -8.617 1 85.88 139 TRP B C 1
ATOM 2512 O O . TRP B 1 139 ? 9.641 -1.902 -7.438 1 85.88 139 TRP B O 1
ATOM 2522 N N . ALA B 1 140 ? 10.109 -2.49 -9.422 1 85.69 140 ALA B N 1
ATOM 2523 C CA . ALA B 1 140 ? 11.359 -3.146 -9.031 1 85.69 140 ALA B CA 1
ATOM 2524 C C . ALA B 1 140 ? 12.352 -2.141 -8.453 1 85.69 140 ALA B C 1
ATOM 2526 O O . ALA B 1 140 ? 13.234 -2.508 -7.684 1 85.69 140 ALA B O 1
ATOM 2527 N N . GLN B 1 141 ? 12.219 -0.947 -8.828 1 81.56 141 GLN B N 1
ATOM 2528 C CA . GLN B 1 141 ? 13.125 0.087 -8.336 1 81.56 141 GLN B CA 1
ATOM 2529 C C . GLN B 1 141 ? 13.008 0.248 -6.82 1 81.56 141 GLN B C 1
ATOM 2531 O O . GLN B 1 141 ? 13.883 0.83 -6.184 1 81.56 141 GLN B O 1
ATOM 2536 N N . TYR B 1 142 ? 11.953 -0.324 -6.301 1 81.38 142 TYR B N 1
ATOM 2537 C CA . TYR B 1 142 ? 11.719 -0.162 -4.871 1 81.38 142 TYR B CA 1
ATOM 2538 C C . TYR B 1 142 ? 12.234 -1.367 -4.094 1 81.38 142 TYR B C 1
ATOM 2540 O O . TYR B 1 142 ? 12.227 -1.371 -2.859 1 81.38 142 TYR B O 1
ATOM 2548 N N . ALA B 1 143 ? 12.641 -2.311 -4.738 1 84.38 143 ALA B N 1
ATOM 2549 C CA . ALA B 1 143 ? 13.109 -3.535 -4.094 1 84.38 143 ALA B CA 1
ATOM 2550 C C . ALA B 1 143 ? 14.625 -3.668 -4.203 1 84.38 143 ALA B C 1
ATOM 2552 O O . ALA B 1 143 ? 15.242 -3.086 -5.098 1 84.38 143 ALA B O 1
ATOM 2553 N N . LYS B 1 144 ? 15.188 -4.363 -3.283 1 87.81 144 LYS B N 1
ATOM 2554 C CA . LYS B 1 144 ? 16.609 -4.691 -3.361 1 87.81 144 LYS B CA 1
ATOM 2555 C C . LYS B 1 144 ? 16.875 -5.723 -4.453 1 87.81 144 LYS B C 1
ATOM 2557 O O . LYS B 1 144 ? 16.078 -6.645 -4.648 1 87.81 144 LYS B O 1
ATOM 2562 N N . LEU B 1 145 ? 18.016 -5.555 -5.02 1 91.88 145 LEU B N 1
ATOM 2563 C CA . LEU B 1 145 ? 18.406 -6.559 -5.996 1 91.88 145 LEU B CA 1
ATOM 2564 C C . LEU B 1 145 ? 18.719 -7.891 -5.316 1 91.88 145 LEU B C 1
ATOM 2566 O O . LEU B 1 145 ? 19.016 -7.922 -4.121 1 91.88 145 LEU B O 1
ATOM 2570 N N . GLY B 1 146 ? 18.625 -8.922 -6.168 1 95.12 146 GLY B N 1
ATOM 2571 C CA . GLY B 1 146 ? 18.812 -10.258 -5.637 1 95.12 146 GLY B CA 1
ATOM 2572 C C . GLY B 1 146 ? 17.516 -11.008 -5.445 1 95.12 146 GLY B C 1
ATOM 2573 O O . GLY B 1 146 ? 16.531 -10.75 -6.141 1 95.12 146 GLY B O 1
ATOM 2574 N N . LEU B 1 147 ? 17.594 -11.992 -4.539 1 97.44 147 LEU B N 1
ATOM 2575 C CA . LEU B 1 147 ? 16.406 -12.812 -4.305 1 97.44 147 LEU B CA 1
ATOM 2576 C C . LEU B 1 147 ? 15.445 -12.109 -3.354 1 97.44 147 LEU B C 1
ATOM 2578 O O . LEU B 1 147 ? 15.836 -11.68 -2.27 1 97.44 147 LEU B O 1
ATOM 2582 N N . VAL B 1 148 ? 14.273 -12.047 -3.811 1 96.81 148 VAL B N 1
ATOM 2583 C CA . VAL B 1 148 ? 13.195 -11.422 -3.057 1 96.81 148 VAL B CA 1
ATOM 2584 C C . VAL B 1 148 ? 12.047 -12.414 -2.881 1 96.81 148 VAL B C 1
ATOM 2586 O O . VAL B 1 148 ? 11.68 -13.125 -3.82 1 96.81 148 VAL B O 1
ATOM 2589 N N . ARG B 1 149 ? 11.516 -12.414 -1.65 1 97.94 149 ARG B N 1
ATOM 2590 C CA . ARG B 1 149 ? 10.383 -13.281 -1.331 1 97.94 149 ARG B CA 1
ATOM 2591 C C . ARG B 1 149 ? 9.172 -12.461 -0.896 1 97.94 149 ARG B C 1
ATOM 2593 O O . ARG B 1 149 ? 9.289 -11.586 -0.029 1 97.94 149 ARG B O 1
ATOM 2600 N N . ALA B 1 150 ? 8.062 -12.641 -1.55 1 97.5 150 ALA B N 1
ATOM 2601 C CA . ALA B 1 150 ? 6.801 -12.016 -1.17 1 97.5 150 ALA B CA 1
ATOM 2602 C C . ALA B 1 150 ? 5.793 -13.055 -0.701 1 97.5 150 ALA B C 1
ATOM 2604 O O . ALA B 1 150 ? 5.473 -13.992 -1.435 1 97.5 150 ALA B O 1
ATOM 2605 N N . SER B 1 151 ? 5.312 -12.883 0.502 1 97.88 151 SER B N 1
ATOM 2606 C CA . SER B 1 151 ? 4.223 -13.695 1.029 1 97.88 151 SER B CA 1
ATOM 2607 C C . SER B 1 151 ? 2.891 -12.961 0.948 1 97.88 151 SER B C 1
ATOM 2609 O O . SER B 1 151 ? 2.729 -11.898 1.548 1 97.88 151 SER B O 1
ATOM 2611 N N . ILE B 1 152 ? 2.014 -13.5 0.211 1 96.56 152 ILE B N 1
ATOM 2612 C CA . ILE B 1 152 ? 0.681 -12.938 0.038 1 96.56 152 ILE B CA 1
ATOM 2613 C C . ILE B 1 152 ? -0.348 -13.812 0.747 1 96.56 152 ILE B C 1
ATOM 2615 O O . ILE B 1 152 ? -0.524 -14.984 0.394 1 96.56 152 ILE B O 1
ATOM 2619 N N . ILE B 1 153 ? -1.088 -13.258 1.675 1 95.5 153 ILE B N 1
ATOM 2620 C CA . ILE B 1 153 ? -1.968 -14.047 2.523 1 95.5 153 ILE B CA 1
ATOM 2621 C C . ILE B 1 153 ? -3.389 -13.492 2.457 1 95.5 153 ILE B C 1
ATOM 2623 O O . ILE B 1 153 ? -3.592 -12.281 2.531 1 95.5 153 ILE B O 1
ATOM 2627 N N . PHE B 1 154 ? -4.297 -14.328 2.324 1 93.75 154 PHE B N 1
ATOM 2628 C CA . PHE B 1 154 ? -5.723 -14.016 2.359 1 93.75 154 PHE B CA 1
ATOM 2629 C C . PHE B 1 154 ? -6.316 -14.367 3.717 1 93.75 154 PHE B C 1
ATOM 2631 O O . PHE B 1 154 ? -6.16 -15.492 4.199 1 93.75 154 PHE B O 1
ATOM 2638 N N . ARG B 1 155 ? -7.031 -13.367 4.254 1 93.81 155 ARG B N 1
ATOM 2639 C CA . ARG B 1 155 ? -7.602 -13.57 5.582 1 93.81 155 ARG B CA 1
ATOM 2640 C C . ARG B 1 155 ? -9.039 -13.07 5.637 1 93.81 155 ARG B C 1
ATOM 2642 O O . ARG B 1 155 ? -9.438 -12.203 4.859 1 93.81 155 ARG B O 1
ATOM 2649 N N . LYS B 1 156 ? -9.727 -13.57 6.535 1 90.69 156 LYS B N 1
ATOM 2650 C CA . LYS B 1 156 ? -10.969 -13.031 7.078 1 90.69 156 LYS B CA 1
ATOM 2651 C C . LYS B 1 156 ? -10.938 -13.023 8.602 1 90.69 156 LYS B C 1
ATOM 2653 O O . LYS B 1 156 ? -10.961 -14.078 9.242 1 90.69 156 LYS B O 1
ATOM 2658 N N . GLY B 1 157 ? -10.875 -11.789 9.109 1 86.56 157 GLY B N 1
ATOM 2659 C CA . GLY B 1 157 ? -10.57 -11.727 10.531 1 86.56 157 GLY B CA 1
ATOM 2660 C C . GLY B 1 157 ? -9.227 -12.32 10.883 1 86.56 157 GLY B C 1
ATOM 2661 O O . GLY B 1 157 ? -8.203 -11.961 10.289 1 86.56 157 GLY B O 1
ATOM 2662 N N . ASN B 1 158 ? -9.18 -13.195 11.812 1 86.94 158 ASN B N 1
ATOM 2663 C CA . ASN B 1 158 ? -7.922 -13.789 12.258 1 86.94 158 ASN B CA 1
ATOM 2664 C C . ASN B 1 158 ? -7.664 -15.141 11.586 1 86.94 158 ASN B C 1
ATOM 2666 O O . ASN B 1 158 ? -6.676 -15.805 11.891 1 86.94 158 ASN B O 1
ATOM 2670 N N . VAL B 1 159 ? -8.438 -15.453 10.617 1 90.5 159 VAL B N 1
ATOM 2671 C CA . VAL B 1 159 ? -8.328 -16.766 9.992 1 90.5 159 VAL B CA 1
ATOM 2672 C C . VAL B 1 159 ? -7.645 -16.625 8.633 1 90.5 159 VAL B C 1
ATOM 2674 O O . VAL B 1 159 ? -8.047 -15.805 7.809 1 90.5 159 VAL B O 1
ATOM 2677 N N . VAL B 1 160 ? -6.645 -17.422 8.461 1 92.06 160 VAL B N 1
ATOM 2678 C CA . VAL B 1 160 ? -5.953 -17.484 7.172 1 92.06 160 VAL B CA 1
ATOM 2679 C C . VAL B 1 160 ? -6.645 -18.516 6.27 1 92.06 160 VAL B C 1
ATOM 2681 O O . VAL B 1 160 ? -6.812 -19.672 6.648 1 92.06 160 VAL B O 1
ATOM 2684 N N . TYR B 1 161 ? -6.977 -18.109 5.066 1 90.69 161 TYR B N 1
ATOM 2685 C CA . TYR B 1 161 ? -7.684 -18.984 4.148 1 90.69 161 TYR B CA 1
ATOM 2686 C C . TYR B 1 161 ? -6.758 -19.484 3.045 1 90.69 161 TYR B C 1
ATOM 2688 O O . TYR B 1 161 ? -7.094 -20.422 2.318 1 90.69 161 TYR B O 1
ATOM 2696 N N . GLY B 1 162 ? -5.625 -18.859 2.941 1 90.19 162 GLY B N 1
ATOM 2697 C CA . GLY B 1 162 ? -4.645 -19.25 1.941 1 90.19 162 GLY B CA 1
ATOM 2698 C C . GLY B 1 162 ? -3.688 -18.141 1.571 1 90.19 162 GLY B C 1
ATOM 2699 O O . GLY B 1 162 ? -3.693 -17.078 2.197 1 90.19 162 GLY B O 1
ATOM 2700 N N . GLY B 1 163 ? -2.824 -18.516 0.682 1 92.5 163 GLY B N 1
ATOM 2701 C CA . GLY B 1 163 ? -1.876 -17.516 0.221 1 92.5 163 GLY B CA 1
ATOM 2702 C C . GLY B 1 163 ? -0.862 -18.062 -0.766 1 92.5 163 GLY B C 1
ATOM 2703 O O . GLY B 1 163 ? -0.984 -19.203 -1.221 1 92.5 163 GLY B O 1
ATOM 2704 N N . LEU B 1 164 ? -0.02 -17.172 -1.127 1 94.25 164 LEU B N 1
ATOM 2705 C CA . LEU B 1 164 ? 1.061 -17.484 -2.053 1 94.25 164 LEU B CA 1
ATOM 2706 C C . LEU B 1 164 ? 2.4 -17 -1.52 1 94.25 164 LEU B C 1
ATOM 2708 O O . LEU B 1 164 ? 2.48 -15.898 -0.955 1 94.25 164 LEU B O 1
ATOM 2712 N N . ASP B 1 165 ? 3.342 -17.859 -1.689 1 96.88 165 ASP B N 1
ATOM 2713 C CA . ASP B 1 165 ? 4.734 -17.484 -1.473 1 96.88 165 ASP B CA 1
ATOM 2714 C C . ASP B 1 165 ? 5.504 -17.438 -2.791 1 96.88 165 ASP B C 1
ATOM 2716 O O . ASP B 1 165 ? 5.609 -18.453 -3.486 1 96.88 165 ASP B O 1
ATOM 2720 N N . VAL B 1 166 ? 5.973 -16.281 -3.104 1 97.19 166 VAL B N 1
ATOM 2721 C CA . VAL B 1 166 ? 6.613 -16.062 -4.395 1 97.19 166 VAL B CA 1
ATOM 2722 C C . VAL B 1 166 ? 8.07 -15.656 -4.188 1 97.19 166 VAL B C 1
ATOM 2724 O O . VAL B 1 166 ? 8.375 -14.773 -3.383 1 97.19 166 VAL B O 1
ATOM 2727 N N . VAL B 1 167 ? 8.938 -16.297 -4.887 1 97.81 167 VAL B N 1
ATOM 2728 C CA . VAL B 1 167 ? 10.344 -15.922 -4.867 1 97.81 167 VAL B CA 1
ATOM 2729 C C . VAL B 1 167 ? 10.758 -15.398 -6.242 1 97.81 167 VAL B C 1
ATOM 2731 O O . VAL B 1 167 ? 10.523 -16.062 -7.258 1 97.81 167 VAL B O 1
ATOM 2734 N N . LEU B 1 168 ? 11.32 -14.242 -6.203 1 97.06 168 LEU B N 1
ATOM 2735 C CA . LEU B 1 168 ? 11.758 -13.562 -7.422 1 97.06 168 LEU B CA 1
ATOM 2736 C C . LEU B 1 168 ? 13.258 -13.297 -7.387 1 97.06 168 LEU B C 1
ATOM 2738 O O . LEU B 1 168 ? 13.844 -13.133 -6.309 1 97.06 168 LEU B O 1
ATOM 2742 N N . LEU B 1 169 ? 13.812 -13.25 -8.57 1 96.12 169 LEU B N 1
ATOM 2743 C CA . LEU B 1 169 ? 15.18 -12.766 -8.734 1 96.12 169 LEU B CA 1
ATOM 2744 C C . LEU B 1 169 ? 15.195 -11.43 -9.477 1 96.12 169 LEU B C 1
ATOM 2746 O O . LEU B 1 169 ? 14.773 -11.359 -10.633 1 96.12 169 LEU B O 1
ATOM 2750 N N . LEU B 1 170 ? 15.625 -10.438 -8.781 1 94.5 170 LEU B N 1
ATOM 2751 C CA . LEU B 1 170 ? 15.766 -9.117 -9.383 1 94.5 170 LEU B CA 1
ATOM 2752 C C . LEU B 1 170 ? 17.219 -8.844 -9.75 1 94.5 170 LEU B C 1
ATOM 2754 O O . LEU B 1 170 ? 18.109 -8.992 -8.914 1 94.5 170 LEU B O 1
ATOM 2758 N N . ARG B 1 171 ? 17.406 -8.414 -10.977 1 91.56 171 ARG B N 1
ATOM 2759 C CA . ARG B 1 171 ? 18.75 -8.117 -11.445 1 91.56 171 ARG B CA 1
ATOM 2760 C C . ARG B 1 171 ? 18.75 -6.941 -12.414 1 91.56 171 ARG B C 1
ATOM 2762 O O . ARG B 1 171 ? 17.719 -6.598 -12.984 1 91.56 171 ARG B O 1
ATOM 2769 N N . GLN B 1 172 ? 19.891 -6.289 -12.453 1 86.88 172 GLN B N 1
ATOM 2770 C CA . GLN B 1 172 ? 20.047 -5.246 -13.461 1 86.88 172 GLN B CA 1
ATOM 2771 C C . GLN B 1 172 ? 20.094 -5.84 -14.867 1 86.88 172 GLN B C 1
ATOM 2773 O O . GLN B 1 172 ? 20.703 -6.891 -15.078 1 86.88 172 GLN B O 1
ATOM 2778 N N . LYS B 1 173 ? 19.25 -5.227 -15.703 1 74.94 173 LYS B N 1
ATOM 2779 C CA . LYS B 1 173 ? 19.312 -5.695 -17.078 1 74.94 173 LYS B CA 1
ATOM 2780 C C . LYS B 1 173 ? 20.688 -5.465 -17.688 1 74.94 173 LYS B C 1
ATOM 2782 O O . LYS B 1 173 ? 21.297 -4.41 -17.469 1 74.94 173 LYS B O 1
ATOM 2787 N N . ILE B 1 174 ? 21.391 -6.449 -18.062 1 61.56 174 ILE B N 1
ATOM 2788 C CA . ILE B 1 174 ? 22.656 -6.289 -18.781 1 61.56 174 ILE B CA 1
ATOM 2789 C C . ILE B 1 174 ? 22.406 -5.742 -20.188 1 61.56 174 ILE B C 1
ATOM 2791 O O . ILE B 1 174 ? 21.672 -6.355 -20.969 1 61.56 174 ILE B O 1
ATOM 2795 N N . MET B 1 175 ? 22.328 -4.395 -20.297 1 49.78 175 MET B N 1
ATOM 2796 C CA . MET B 1 175 ? 22.328 -3.924 -21.672 1 49.78 175 MET B CA 1
ATOM 2797 C C . MET B 1 175 ? 23.609 -4.312 -22.391 1 49.78 175 MET B C 1
ATOM 2799 O O . MET B 1 175 ? 24.656 -4.461 -21.766 1 49.78 175 MET B O 1
#

Foldseek 3Di:
DPVVVVVVVVVPDPPPCPVPPQFKFKAWDFKDKFAFPPPQQKDWDWGQDDPSRFIWDKMFGNFWQAQLKKKKKWKWAQDPNDTDGPPDMDMHRRLVCQQPPVQPAFVVQQPPKPQDHPDPRHGGGMIIGDRGGGRPRPPCVPDDAAKMWMWMFMDRVPTTNMTMIIIMGMDGDPD/DPVVVVVVPVVPDPPPCPVPPQFKFKAWDFKDKFAFPPPQQKDWDWGQDDPSRFIWDKMFGNFWQAQLKKKKKWKWAQDPNDTDGPPDMDIHRRLVCQQPPVQPAFVVQQDPKPQDHPDPRHGGGMIIGDRGGGRPRPPCVPDDAAKMWMWMFMDRPPTTNMTMITIMGMDGDPD

pLDDT: mean 85.14, std 19.25, range [30.86, 98.38]